Protein AF-A0A3D3RDW9-F1 (afdb_monomer_lite)

Organism: NCBI:txid122

Radius of gyration: 24.3 Å; chains: 1; bounding box: 56×44×62 Å

Foldseek 3Di:
DPDDDCVVDDPVNVVVVVVVVVVVVVCVVCVVVPHDDVVCVPLPQPDADEAAAPVCCVVPPPPHHYPHYHDYPVVVVVVVVVVVCVVPPPDDDPDDPDDDDQQPPHDDPNHADDLDDPLLVVLVVCCVPPVDPVSVVVNVCCNQPPVCCRPHPCNVDDDDDDDDDDPVPDDDPVVVCVPDDDDDDDPVRDPD

Sequence (192 aa):
AGELDAAKWTRESIVAAYRKGVSKGMLKVMAKMGISTLQSYKGAQIFEAVGLNNEIIDACFAGTASRIKGIGFDVVAKECEMRHNIGYPQREQHRLPVLPNPGVYHWRANGEKHSWSPENIANIQAAATTGDKEAYKRFAKAVNEQTTRECHLRGLLKFKKRDSIPLEEVEPVTEIVKRFCTGAMSYGSISA

pLDDT: mean 92.32, std 7.42, range [46.12, 98.12]

Secondary structure (DSSP, 8-state):
-----TTT--HHHHHHHHHHHHHHHHHHHHHTTT---HHHHTTS--S--SSB-HHHHHHHSTT---SS--B-HHHHHHHHHHHHHHHS-SS-----SS-----SSS--TTS---S--HHHHHHHHHHHHH--HHHHHHHHHHIIIIIHHHH-GGGG--PPP-PPPPGGGSPPHHHHGGG-------GGGS--

InterPro domains:
  IPR002932 Glutamate synthase domain [PF01645] (117-191)
  IPR006982 Glutamate synthase, central-N [PF04898] (10-53)
  IPR013785 Aldolase-type TIM barrel [G3DSA:3.20.20.70] (2-98)
  IPR013785 Aldolase-type TIM barrel [G3DSA:3.20.20.70] (99-192)
  IPR051394 Glutamate Synthase [PTHR43100] (17-191)

Structure (mmCIF, N/CA/C/O backbone):
data_AF-A0A3D3RDW9-F1
#
_entry.id   AF-A0A3D3RDW9-F1
#
loop_
_atom_site.group_PDB
_atom_site.id
_atom_site.type_symbol
_atom_site.label_atom_id
_atom_site.label_alt_id
_atom_site.label_comp_id
_atom_site.label_asym_id
_atom_site.label_entity_id
_atom_site.label_seq_id
_atom_site.pdbx_PDB_ins_code
_atom_site.Cartn_x
_atom_site.Cartn_y
_atom_site.Cartn_z
_atom_site.occupancy
_atom_site.B_iso_or_equiv
_atom_site.auth_seq_id
_atom_site.auth_comp_id
_atom_site.auth_asym_id
_atom_site.auth_atom_id
_atom_site.pdbx_PDB_model_num
ATOM 1 N N . ALA A 1 1 ? 15.249 20.502 -13.283 1.00 46.12 1 ALA A N 1
ATOM 2 C CA . ALA A 1 1 ? 15.756 19.419 -12.410 1.00 46.12 1 ALA A CA 1
ATOM 3 C C . ALA A 1 1 ? 15.326 18.087 -13.011 1.00 46.12 1 ALA A C 1
ATOM 5 O O . ALA A 1 1 ? 14.128 17.856 -13.106 1.00 46.12 1 ALA A O 1
ATOM 6 N N . GLY A 1 2 ? 16.267 17.271 -13.492 1.00 62.50 2 GLY A N 1
ATOM 7 C CA . GLY A 1 2 ? 15.961 15.999 -14.167 1.00 62.50 2 GLY A CA 1
ATOM 8 C C . GLY A 1 2 ? 16.803 15.705 -15.411 1.00 62.50 2 GLY A C 1
ATOM 9 O O . GLY A 1 2 ? 16.738 14.596 -15.927 1.00 62.50 2 GLY A O 1
ATOM 10 N N . GLU A 1 3 ? 17.608 16.659 -15.874 1.00 73.12 3 GLU A N 1
ATOM 11 C CA . GLU A 1 3 ? 18.529 16.437 -16.987 1.00 73.12 3 GLU A CA 1
ATOM 12 C C . GLU A 1 3 ? 19.849 15.873 -16.461 1.00 73.12 3 GLU A C 1
ATOM 14 O O . GLU A 1 3 ? 20.418 16.374 -15.487 1.00 73.12 3 GLU A O 1
ATOM 19 N N . LEU A 1 4 ? 20.299 14.778 -17.074 1.00 81.38 4 LEU A N 1
ATOM 20 C CA . LEU A 1 4 ? 21.614 14.212 -16.809 1.00 81.38 4 LEU A CA 1
ATOM 21 C C . LEU A 1 4 ? 22.659 15.067 -17.523 1.00 81.38 4 LEU A C 1
ATOM 23 O O . LEU A 1 4 ? 22.494 15.400 -18.692 1.00 81.38 4 LEU A O 1
ATOM 27 N N . ASP A 1 5 ? 23.740 15.387 -16.819 1.00 86.88 5 ASP A N 1
ATOM 28 C CA . ASP A 1 5 ? 24.879 16.093 -17.397 1.00 86.88 5 ASP A CA 1
ATOM 29 C C . ASP A 1 5 ? 25.472 15.284 -18.562 1.00 86.88 5 ASP A C 1
ATOM 31 O O . ASP A 1 5 ? 26.039 14.206 -18.357 1.00 86.88 5 ASP A O 1
ATOM 35 N N . ALA A 1 6 ? 25.335 15.816 -19.777 1.00 81.25 6 ALA A N 1
ATOM 36 C CA . ALA A 1 6 ? 25.779 15.178 -21.011 1.00 81.25 6 ALA A CA 1
ATOM 37 C C . ALA A 1 6 ? 27.308 15.029 -21.094 1.00 81.25 6 ALA A C 1
ATOM 39 O O . ALA A 1 6 ? 27.790 14.134 -21.786 1.00 81.25 6 ALA A O 1
ATOM 40 N N . ALA A 1 7 ? 28.076 15.849 -20.366 1.00 83.44 7 ALA A N 1
ATOM 41 C CA . ALA A 1 7 ? 29.528 15.696 -20.278 1.00 83.44 7 ALA A CA 1
ATOM 42 C C . ALA A 1 7 ? 29.929 14.503 -19.392 1.00 83.44 7 ALA A C 1
ATOM 44 O O . ALA A 1 7 ? 30.996 13.917 -19.570 1.00 83.44 7 ALA A O 1
ATOM 45 N N . LYS A 1 8 ? 29.063 14.118 -18.445 1.00 87.50 8 LYS A N 1
ATOM 46 C CA . LYS A 1 8 ? 29.296 13.025 -17.490 1.00 87.50 8 LYS A CA 1
ATOM 47 C C . LYS A 1 8 ? 28.645 11.705 -17.908 1.00 87.50 8 LYS A C 1
ATOM 49 O O . LYS A 1 8 ? 29.140 10.633 -17.555 1.00 87.50 8 LYS A O 1
ATOM 54 N N . TRP A 1 9 ? 27.530 11.766 -18.628 1.00 91.62 9 TRP A N 1
ATOM 55 C CA . TRP A 1 9 ? 26.710 10.609 -18.970 1.00 91.62 9 TRP A CA 1
ATOM 56 C C . TRP A 1 9 ? 26.581 10.449 -20.481 1.00 91.62 9 TRP A C 1
ATOM 58 O O . TRP A 1 9 ? 25.800 11.138 -21.132 1.00 91.62 9 TRP A O 1
ATOM 68 N N . THR A 1 10 ? 27.307 9.478 -21.033 1.00 92.94 10 THR A N 1
ATOM 69 C CA . THR A 1 10 ? 27.081 9.023 -22.405 1.00 92.94 10 THR A CA 1
ATOM 70 C C . THR A 1 10 ? 25.850 8.122 -22.473 1.00 92.94 10 THR A C 1
ATOM 72 O O . THR A 1 10 ? 25.437 7.506 -21.485 1.00 92.94 10 THR A O 1
ATOM 75 N N . ARG A 1 11 ? 25.255 7.993 -23.662 1.00 91.19 11 ARG A N 1
ATOM 76 C CA . ARG A 1 11 ? 24.105 7.104 -23.880 1.00 91.19 11 ARG A CA 1
ATOM 77 C C . ARG A 1 11 ? 24.426 5.665 -23.471 1.00 91.19 11 ARG A C 1
ATOM 79 O O . ARG A 1 11 ? 23.607 4.995 -22.843 1.00 91.19 11 ARG A O 1
ATOM 86 N N . GLU A 1 12 ? 25.624 5.201 -23.796 1.00 93.94 12 GLU A N 1
ATOM 87 C CA . GLU A 1 12 ? 26.105 3.856 -23.499 1.00 93.94 12 GLU A CA 1
ATOM 88 C C . GLU A 1 12 ? 26.235 3.649 -21.989 1.00 93.94 12 GLU A C 1
ATOM 90 O O . GLU A 1 12 ? 25.805 2.613 -21.474 1.00 93.94 12 GLU A O 1
ATOM 95 N N . SER A 1 13 ? 26.765 4.642 -21.261 1.00 94.38 13 SER A N 1
ATOM 96 C CA . SER A 1 13 ? 26.915 4.549 -19.807 1.00 94.38 13 SER A CA 1
ATOM 97 C C . SER A 1 13 ? 25.560 4.554 -19.097 1.00 94.38 13 SER A C 1
ATOM 99 O O . SER A 1 13 ? 25.364 3.780 -18.157 1.00 94.38 13 SER A O 1
ATOM 101 N N . ILE A 1 14 ? 24.589 5.326 -19.598 1.00 94.88 14 ILE A N 1
ATOM 102 C CA . ILE A 1 14 ? 23.204 5.328 -19.108 1.00 94.88 14 ILE A CA 1
ATOM 103 C C . ILE A 1 14 ? 22.560 3.950 -19.306 1.00 94.88 14 ILE A C 1
ATOM 105 O O . ILE A 1 14 ? 22.023 3.371 -18.359 1.00 94.88 14 ILE A O 1
ATOM 109 N N . VAL A 1 15 ? 22.640 3.386 -20.516 1.00 96.00 15 VAL A N 1
ATOM 110 C CA . VAL A 1 15 ? 22.066 2.063 -20.818 1.00 96.00 15 VAL A CA 1
ATOM 111 C C . VAL A 1 15 ? 22.722 0.973 -19.970 1.00 96.00 15 VAL A C 1
ATOM 113 O O . VAL A 1 15 ? 22.029 0.107 -19.426 1.00 96.00 15 VAL A O 1
ATOM 116 N N . ALA A 1 16 ? 24.046 1.016 -19.811 1.00 96.69 16 ALA A N 1
ATOM 117 C CA . ALA A 1 16 ? 24.778 0.074 -18.972 1.00 96.69 16 ALA A CA 1
ATOM 118 C C . ALA A 1 16 ? 24.370 0.184 -17.493 1.00 96.69 16 ALA A C 1
ATOM 120 O O . ALA A 1 16 ? 24.133 -0.837 -16.841 1.00 96.69 16 ALA A O 1
ATOM 121 N N . ALA A 1 17 ? 24.231 1.405 -16.968 1.00 95.88 17 ALA A N 1
ATOM 122 C CA . ALA A 1 17 ? 23.788 1.648 -15.598 1.00 95.88 17 ALA A CA 1
ATOM 123 C C . ALA A 1 17 ? 22.357 1.142 -15.362 1.00 95.88 17 ALA A C 1
ATOM 125 O O . ALA A 1 17 ? 22.107 0.459 -14.365 1.00 95.88 17 ALA A O 1
ATOM 126 N N . TYR A 1 18 ? 21.442 1.395 -16.302 1.00 96.38 18 TYR A N 1
ATOM 127 C CA . TYR A 1 18 ? 20.071 0.890 -16.245 1.00 96.38 18 TYR A CA 1
ATOM 128 C C . TYR A 1 18 ? 20.031 -0.643 -16.224 1.00 96.38 18 TYR A C 1
ATOM 130 O O . TYR A 1 18 ? 19.447 -1.231 -15.313 1.00 96.38 18 TYR A O 1
ATOM 138 N N . ARG A 1 19 ? 20.724 -1.304 -17.165 1.00 97.88 19 ARG A N 1
ATOM 139 C CA . ARG A 1 19 ? 20.821 -2.774 -17.213 1.00 97.88 19 ARG A CA 1
ATOM 140 C C . ARG A 1 19 ? 21.373 -3.340 -15.910 1.00 97.88 19 ARG A C 1
ATOM 142 O O . ARG A 1 19 ? 20.802 -4.275 -15.360 1.00 97.88 19 ARG A O 1
ATOM 149 N N . LYS A 1 20 ? 22.436 -2.739 -15.369 1.00 97.62 20 LYS A N 1
ATOM 150 C CA . LYS A 1 20 ? 23.009 -3.130 -14.074 1.00 97.62 20 LYS A CA 1
ATOM 151 C C . LYS A 1 20 ? 21.988 -3.003 -12.938 1.00 97.62 20 LYS A C 1
ATOM 153 O O . LYS A 1 20 ? 21.924 -3.890 -12.088 1.00 97.62 20 LYS A O 1
ATOM 158 N N . GLY A 1 21 ? 21.201 -1.926 -12.920 1.00 98.06 21 GLY A N 1
ATOM 159 C CA . GLY A 1 21 ? 20.123 -1.712 -11.953 1.00 98.06 21 GLY A CA 1
ATOM 160 C C . GLY A 1 21 ? 19.048 -2.797 -12.029 1.00 98.06 21 GLY A C 1
ATOM 161 O O . GLY A 1 21 ? 18.744 -3.422 -11.013 1.00 98.06 21 GLY A O 1
ATOM 162 N N . VAL A 1 22 ? 18.543 -3.082 -13.233 1.00 97.62 22 VAL A N 1
ATOM 163 C CA . VAL A 1 22 ? 17.541 -4.134 -13.474 1.00 97.62 22 VAL A CA 1
ATOM 164 C C . VAL A 1 22 ? 18.077 -5.513 -13.084 1.00 97.62 22 VAL A C 1
ATOM 166 O O . VAL A 1 22 ? 17.420 -6.219 -12.320 1.00 97.62 22 VAL A O 1
ATOM 169 N N . SER A 1 23 ? 19.295 -5.874 -13.505 1.00 96.31 23 SER A N 1
ATOM 170 C CA . SER A 1 23 ? 19.912 -7.163 -13.159 1.00 96.31 23 SER A CA 1
ATOM 171 C C . SER A 1 23 ? 20.066 -7.341 -11.648 1.00 96.31 23 SER A C 1
ATOM 173 O O . SER A 1 23 ? 19.722 -8.392 -11.110 1.00 96.31 23 SER A O 1
ATOM 175 N N . LYS A 1 24 ? 20.524 -6.306 -10.929 1.00 96.94 24 LYS A N 1
ATOM 176 C CA . LYS A 1 24 ? 20.592 -6.345 -9.458 1.00 96.94 24 LYS A CA 1
ATOM 177 C C . LYS A 1 24 ? 19.208 -6.459 -8.819 1.00 96.94 24 LYS A C 1
ATOM 179 O O . LYS A 1 24 ? 19.062 -7.167 -7.825 1.00 96.94 24 LYS A O 1
ATOM 184 N N . GLY A 1 25 ? 18.204 -5.785 -9.379 1.00 96.38 25 GLY A N 1
ATOM 185 C CA . GLY A 1 25 ? 16.813 -5.887 -8.942 1.00 96.38 25 GLY A CA 1
ATOM 186 C C . GLY A 1 25 ? 16.278 -7.314 -9.057 1.00 96.38 25 GLY A C 1
ATOM 187 O O . GLY A 1 25 ? 15.762 -7.848 -8.078 1.00 96.38 25 GLY A O 1
ATOM 188 N N . MET A 1 26 ? 16.482 -7.960 -10.209 1.00 94.88 26 MET A N 1
ATOM 189 C CA . MET A 1 26 ? 16.091 -9.356 -10.434 1.00 94.88 26 MET A CA 1
ATOM 190 C C . MET A 1 26 ? 16.772 -10.306 -9.445 1.00 94.88 26 MET A C 1
ATOM 192 O O . MET A 1 26 ? 16.088 -11.076 -8.774 1.00 94.88 26 MET A O 1
ATOM 196 N N . LEU A 1 27 ? 18.098 -10.200 -9.284 1.00 95.06 27 LEU A N 1
ATOM 197 C CA . LEU A 1 27 ? 18.847 -11.022 -8.326 1.00 95.06 27 LEU A CA 1
ATOM 198 C C . LEU A 1 27 ? 18.334 -10.835 -6.894 1.00 95.06 27 LEU A C 1
ATOM 200 O O . LEU A 1 27 ? 18.191 -11.808 -6.159 1.00 95.06 27 LEU A O 1
ATOM 204 N N . LYS A 1 28 ? 17.999 -9.600 -6.502 1.00 96.31 28 LYS A N 1
ATOM 205 C CA . LYS A 1 28 ? 17.433 -9.311 -5.180 1.00 96.31 28 LYS A CA 1
ATOM 206 C C . LYS A 1 28 ? 16.066 -9.968 -4.986 1.00 96.31 28 LYS A C 1
ATOM 208 O O . LYS A 1 28 ? 15.802 -10.470 -3.900 1.00 96.31 28 LYS A O 1
ATOM 213 N N . VAL A 1 29 ? 15.198 -9.960 -6.000 1.00 96.12 29 VAL A N 1
ATOM 214 C CA . VAL A 1 29 ? 13.882 -10.621 -5.932 1.00 96.12 29 VAL A CA 1
ATOM 215 C C . VAL A 1 29 ? 14.041 -12.137 -5.824 1.00 96.12 29 VAL A C 1
ATOM 217 O O . VAL A 1 29 ? 13.423 -12.736 -4.949 1.00 96.12 29 VAL A O 1
ATOM 220 N N . MET A 1 30 ? 14.911 -12.746 -6.633 1.00 95.38 30 MET A N 1
ATOM 221 C CA . MET A 1 30 ? 15.198 -14.185 -6.566 1.00 95.38 30 MET A CA 1
ATOM 222 C C . MET A 1 30 ? 15.768 -14.593 -5.198 1.00 95.38 30 MET A C 1
ATOM 224 O O . MET A 1 30 ? 15.319 -15.571 -4.597 1.00 95.38 30 MET A O 1
ATOM 228 N N . ALA A 1 31 ? 16.701 -13.797 -4.667 1.00 95.25 31 ALA A N 1
ATOM 229 C CA . ALA A 1 31 ? 17.343 -14.051 -3.382 1.00 95.25 31 ALA A CA 1
ATOM 230 C C . ALA A 1 31 ? 16.365 -14.024 -2.195 1.00 95.25 31 ALA A C 1
ATOM 232 O O . ALA A 1 31 ? 16.587 -14.749 -1.230 1.00 95.25 31 ALA A O 1
ATOM 233 N N . LYS A 1 32 ? 15.259 -13.262 -2.264 1.00 95.81 32 LYS A N 1
ATOM 234 C CA . LYS A 1 32 ? 14.217 -13.269 -1.213 1.00 95.81 32 LYS A CA 1
ATOM 235 C C . LYS A 1 32 ? 13.597 -14.650 -0.992 1.00 95.81 32 LYS A C 1
ATOM 237 O O . LYS A 1 32 ? 13.121 -14.917 0.102 1.00 95.81 32 LYS A O 1
ATOM 242 N N . MET A 1 33 ? 13.607 -15.495 -2.021 1.00 94.31 33 MET A N 1
ATOM 243 C CA . MET A 1 33 ? 13.056 -16.852 -1.993 1.00 94.31 33 MET A CA 1
ATOM 244 C C . MET A 1 33 ? 14.155 -17.924 -2.023 1.00 94.31 33 MET A C 1
ATOM 246 O O . MET A 1 33 ? 13.856 -19.098 -2.204 1.00 94.31 33 MET A O 1
ATOM 250 N N . GLY A 1 34 ? 15.429 -17.531 -1.888 1.00 94.69 34 GLY A N 1
ATOM 251 C CA . GLY A 1 34 ? 16.567 -18.454 -1.921 1.00 94.69 34 GLY A CA 1
ATOM 252 C C . GLY A 1 34 ? 16.888 -19.043 -3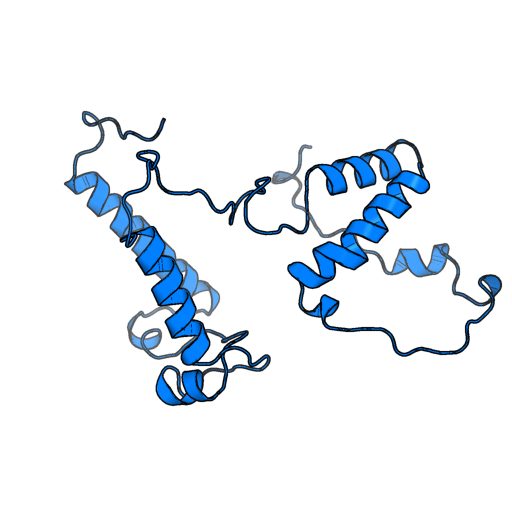.301 1.00 94.69 34 GLY A C 1
ATOM 253 O O . GLY A 1 34 ? 17.589 -20.046 -3.381 1.00 94.69 34 GLY A O 1
ATOM 254 N N . ILE A 1 35 ? 16.399 -18.451 -4.396 1.00 95.19 35 ILE A N 1
ATOM 255 C CA . ILE A 1 35 ? 16.624 -18.963 -5.756 1.00 95.19 35 ILE A CA 1
ATOM 256 C C . ILE A 1 35 ? 17.913 -18.367 -6.330 1.00 95.19 35 ILE A C 1
ATOM 258 O O . ILE A 1 35 ? 18.070 -17.148 -6.388 1.00 95.19 35 ILE A O 1
ATOM 262 N N . SER A 1 36 ? 18.824 -19.221 -6.804 1.00 93.44 36 SER A N 1
ATOM 263 C CA . SER A 1 36 ? 20.140 -18.791 -7.310 1.00 93.44 36 SER A CA 1
ATOM 264 C C . SER A 1 36 ? 20.267 -18.771 -8.837 1.00 93.44 36 SER A C 1
ATOM 266 O O . SER A 1 36 ? 21.180 -18.130 -9.351 1.00 93.44 36 SER A O 1
ATOM 268 N N . THR A 1 37 ? 19.376 -19.435 -9.584 1.00 93.31 37 THR A N 1
ATOM 269 C CA . THR A 1 37 ? 19.458 -19.518 -11.054 1.00 93.31 37 THR A CA 1
ATOM 270 C C . THR A 1 37 ? 18.219 -18.926 -11.723 1.00 93.31 37 THR A C 1
ATOM 272 O O . THR A 1 37 ? 17.080 -19.159 -11.313 1.00 93.31 37 THR A O 1
ATOM 275 N N . LEU A 1 38 ? 18.431 -18.157 -12.797 1.00 91.19 38 LEU A N 1
ATOM 276 C CA . LEU A 1 38 ? 17.327 -17.589 -13.579 1.00 91.19 38 LEU A CA 1
ATOM 277 C C . LEU A 1 38 ? 16.509 -18.686 -14.272 1.00 91.19 38 LEU A C 1
ATOM 279 O O . LEU A 1 38 ? 15.301 -18.544 -14.427 1.00 91.19 38 LEU A O 1
ATOM 283 N N . GLN A 1 39 ? 17.161 -19.783 -14.661 1.00 93.38 39 GLN A N 1
ATOM 284 C CA . GLN A 1 39 ? 16.508 -20.922 -15.297 1.00 93.38 39 GLN A CA 1
ATOM 285 C C . GLN A 1 39 ? 15.435 -21.539 -14.395 1.00 93.38 39 GLN A C 1
ATOM 287 O O . GLN A 1 39 ? 14.343 -21.805 -14.882 1.00 93.38 39 GLN A O 1
ATOM 292 N N . SER A 1 40 ? 15.712 -21.700 -13.096 1.00 91.88 40 SER A N 1
ATOM 293 C CA . SER A 1 40 ? 14.721 -22.198 -12.137 1.00 91.88 40 SER A CA 1
ATOM 294 C C . SER A 1 40 ? 13.650 -21.160 -11.803 1.00 91.88 40 SER A C 1
ATOM 296 O O . SER A 1 40 ? 12.528 -21.527 -11.486 1.00 91.88 40 SER A O 1
ATOM 298 N N . TYR A 1 41 ? 13.973 -19.863 -11.862 1.00 94.75 41 TYR A N 1
ATOM 299 C CA . TYR A 1 41 ? 13.003 -18.793 -11.604 1.00 94.75 41 TYR A CA 1
ATOM 300 C C . TYR A 1 41 ? 12.006 -18.606 -12.758 1.00 94.75 41 TYR A C 1
ATOM 302 O O . TYR A 1 41 ? 10.833 -18.288 -12.548 1.00 94.75 41 TYR A O 1
ATOM 310 N N . LYS A 1 42 ? 12.466 -18.785 -14.000 1.00 93.12 42 LYS A N 1
ATOM 311 C CA . LYS A 1 42 ? 11.662 -18.585 -15.205 1.00 93.12 42 LYS A CA 1
ATOM 312 C C . LYS A 1 42 ? 10.496 -19.576 -15.237 1.00 93.12 42 LYS A C 1
ATOM 314 O O . LYS A 1 42 ? 10.699 -20.781 -15.271 1.00 93.12 42 LYS A O 1
ATOM 319 N N . GLY A 1 43 ? 9.271 -19.055 -15.279 1.00 90.81 43 GLY A N 1
ATOM 320 C CA . GLY A 1 43 ? 8.052 -19.869 -15.340 1.00 90.81 43 GLY A CA 1
ATOM 321 C C . GLY A 1 43 ? 7.607 -20.458 -13.999 1.00 90.81 43 GLY A C 1
ATOM 322 O O . GLY A 1 43 ? 6.513 -20.997 -13.932 1.00 90.81 43 GLY A O 1
ATOM 323 N N . ALA A 1 44 ? 8.382 -20.290 -12.922 1.00 93.44 44 ALA A N 1
ATOM 324 C CA . ALA A 1 44 ? 8.028 -20.810 -11.601 1.00 93.44 44 ALA A CA 1
ATOM 325 C C . ALA A 1 44 ? 6.861 -20.066 -10.924 1.00 93.44 44 ALA A C 1
ATOM 327 O O . ALA A 1 44 ? 6.401 -20.502 -9.877 1.00 93.44 44 ALA A O 1
ATOM 328 N N . GLN A 1 45 ? 6.405 -18.942 -11.499 1.00 94.00 45 GLN A N 1
ATOM 329 C CA . GLN A 1 45 ? 5.278 -18.138 -11.005 1.00 94.00 45 GLN A CA 1
ATOM 330 C C . GLN A 1 45 ? 5.371 -17.822 -9.500 1.00 94.00 45 GLN A C 1
ATOM 332 O O . GLN A 1 45 ? 4.419 -17.984 -8.746 1.00 94.00 45 GLN A O 1
ATOM 337 N N . ILE A 1 46 ? 6.542 -17.355 -9.047 1.00 94.94 46 ILE A N 1
ATOM 338 C CA . ILE A 1 46 ? 6.788 -17.022 -7.635 1.00 94.94 46 ILE A CA 1
ATOM 339 C C . ILE A 1 46 ? 6.160 -15.661 -7.289 1.00 94.94 46 ILE A C 1
ATOM 341 O O . ILE A 1 46 ? 6.854 -14.668 -7.060 1.00 94.94 46 ILE A O 1
ATOM 345 N N . PHE A 1 47 ? 4.832 -15.609 -7.322 1.00 95.69 47 PHE A N 1
ATOM 346 C CA . PHE A 1 47 ? 4.000 -14.475 -6.944 1.00 95.69 47 PHE A CA 1
ATOM 347 C C . PHE A 1 47 ? 2.606 -14.959 -6.518 1.00 95.69 47 PHE A C 1
ATOM 349 O O . PHE A 1 47 ? 2.232 -16.110 -6.726 1.00 95.69 47 PHE A O 1
ATOM 356 N N . GLU A 1 48 ? 1.834 -14.064 -5.913 1.00 96.69 48 GLU A N 1
ATOM 357 C CA . GLU A 1 48 ? 0.417 -14.270 -5.625 1.00 96.69 48 GLU A CA 1
ATOM 358 C C . GLU A 1 48 ? -0.383 -13.177 -6.328 1.00 96.69 48 GLU A C 1
ATOM 360 O O . GLU A 1 48 ? 0.001 -12.005 -6.298 1.00 96.69 48 GLU A O 1
ATOM 365 N N . ALA A 1 49 ? -1.499 -13.552 -6.948 1.00 97.50 49 ALA A N 1
ATOM 366 C CA . ALA A 1 49 ? -2.412 -12.604 -7.558 1.00 97.50 49 ALA A CA 1
ATOM 367 C C . ALA A 1 49 ? -3.470 -12.154 -6.546 1.00 97.50 49 ALA A C 1
ATOM 369 O O . ALA A 1 49 ? -4.205 -12.965 -5.981 1.00 97.50 49 ALA A O 1
ATOM 370 N N . VAL A 1 50 ? -3.605 -10.845 -6.359 1.00 96.50 50 VAL A N 1
ATOM 371 C CA . VAL A 1 50 ? -4.639 -10.245 -5.508 1.00 96.50 50 VAL A CA 1
ATOM 372 C C . VAL A 1 50 ? -5.506 -9.346 -6.379 1.00 96.50 50 VAL A C 1
ATOM 374 O O . VAL A 1 50 ? -4.990 -8.455 -7.046 1.00 96.50 50 VAL A O 1
ATOM 377 N N . GLY A 1 51 ? -6.816 -9.581 -6.375 1.00 96.12 51 GLY A N 1
ATOM 378 C CA . GLY A 1 51 ? -7.787 -8.785 -7.123 1.00 96.12 51 GLY A CA 1
ATOM 379 C C . GLY A 1 51 ? -7.977 -9.195 -8.585 1.00 96.12 51 GLY A C 1
ATOM 380 O O . GLY A 1 51 ? -8.623 -8.451 -9.314 1.00 96.12 51 GLY A O 1
ATOM 381 N N . LEU A 1 52 ? -7.476 -10.357 -9.019 1.00 97.44 52 LEU A N 1
ATOM 382 C CA . LEU A 1 52 ? -7.727 -10.911 -10.357 1.00 97.44 52 LEU A CA 1
ATOM 383 C C . LEU A 1 52 ? -8.689 -12.095 -10.267 1.00 97.44 52 LEU A C 1
ATOM 385 O O . LEU A 1 52 ? -8.567 -12.932 -9.376 1.00 97.44 52 LEU A O 1
ATOM 389 N N . ASN A 1 53 ? -9.683 -12.157 -11.151 1.00 96.81 53 ASN A N 1
ATOM 390 C CA . ASN A 1 53 ? -10.622 -13.275 -11.180 1.00 96.81 53 ASN A CA 1
ATOM 391 C C . ASN A 1 53 ? -10.011 -14.533 -11.825 1.00 96.81 53 ASN A C 1
ATOM 393 O O . ASN A 1 53 ? -9.032 -14.460 -12.568 1.00 96.81 53 ASN A O 1
ATOM 397 N N . ASN A 1 54 ? -10.636 -15.686 -11.574 1.00 96.00 54 ASN A N 1
ATOM 398 C CA . ASN A 1 54 ? -10.195 -16.991 -12.066 1.00 96.00 54 ASN A CA 1
ATOM 399 C C . ASN A 1 54 ? -10.046 -17.039 -13.586 1.00 96.00 54 ASN A C 1
ATOM 401 O O . ASN A 1 54 ? -9.087 -17.620 -14.056 1.00 96.00 54 ASN A O 1
ATOM 405 N N . GLU A 1 55 ? -10.928 -16.393 -14.351 1.00 96.31 55 GLU A N 1
ATOM 406 C CA . GLU A 1 55 ? -10.830 -16.399 -15.817 1.00 96.31 55 GLU A CA 1
ATOM 407 C C . GLU A 1 55 ? -9.470 -15.894 -16.335 1.00 96.31 55 GLU A C 1
ATOM 409 O O . GLU A 1 55 ? -8.918 -16.464 -17.273 1.00 96.31 55 GLU A O 1
ATOM 414 N N . ILE A 1 56 ? -8.888 -14.874 -15.690 1.00 97.44 56 ILE A N 1
ATOM 415 C CA . ILE A 1 56 ? -7.565 -14.344 -16.040 1.00 97.44 56 ILE A CA 1
ATOM 416 C C . ILE A 1 56 ? -6.480 -15.302 -15.558 1.00 97.44 56 ILE A C 1
ATOM 418 O O . ILE A 1 56 ? -5.513 -15.556 -16.275 1.00 97.44 56 ILE A O 1
ATOM 422 N N . ILE A 1 57 ? -6.619 -15.823 -14.336 1.00 97.81 57 ILE A N 1
ATOM 423 C CA . ILE A 1 57 ? -5.647 -16.758 -13.764 1.00 97.81 57 ILE A CA 1
ATOM 424 C C . ILE A 1 57 ? -5.559 -18.017 -14.623 1.00 97.81 57 ILE A C 1
ATOM 426 O O . ILE A 1 57 ? -4.467 -18.382 -15.038 1.00 97.81 57 ILE A O 1
ATOM 430 N N . ASP A 1 58 ? -6.685 -18.627 -14.962 1.00 97.00 58 ASP A N 1
ATOM 431 C CA . ASP A 1 58 ? -6.750 -19.874 -15.716 1.00 97.00 58 ASP A CA 1
ATOM 432 C C . ASP A 1 58 ? -6.217 -19.694 -17.148 1.00 97.00 58 ASP A C 1
ATOM 434 O O . ASP A 1 58 ? -5.516 -20.567 -17.659 1.00 97.00 58 ASP A O 1
ATOM 438 N N . ALA A 1 59 ? -6.481 -18.546 -17.782 1.00 97.56 59 ALA A N 1
ATOM 439 C CA . ALA A 1 59 ? -6.027 -18.268 -19.144 1.00 97.56 59 ALA A CA 1
ATOM 440 C C . ALA A 1 59 ? -4.559 -17.808 -19.237 1.00 97.56 59 ALA A C 1
ATOM 442 O O . ALA A 1 59 ? -3.874 -18.140 -20.205 1.00 97.56 59 ALA A O 1
ATOM 443 N N . CYS A 1 60 ? -4.068 -17.016 -18.276 1.00 96.50 60 CYS A N 1
ATOM 444 C CA . CYS A 1 60 ? -2.780 -16.315 -18.395 1.00 96.50 60 CYS A CA 1
ATOM 445 C C . CYS A 1 60 ? -1.728 -16.734 -17.359 1.00 96.50 60 CYS A C 1
ATOM 447 O O . CYS A 1 60 ? -0.532 -16.599 -17.619 1.00 96.50 60 CYS A O 1
ATOM 449 N N . PHE A 1 61 ? -2.146 -17.227 -16.192 1.00 96.62 61 PHE A N 1
ATOM 450 C CA . PHE A 1 61 ? -1.277 -17.497 -15.041 1.00 96.62 61 PHE A CA 1
ATOM 451 C C . PHE A 1 61 ? -1.658 -18.809 -14.341 1.00 96.62 61 PHE A C 1
ATOM 453 O O . PHE A 1 61 ? -1.694 -18.882 -13.111 1.00 96.62 61 PHE A O 1
ATOM 460 N N . ALA A 1 62 ? -1.980 -19.840 -15.131 1.00 96.38 62 ALA A N 1
ATOM 461 C CA . ALA A 1 62 ? -2.522 -21.093 -14.620 1.00 96.38 62 ALA A CA 1
ATOM 462 C C . ALA A 1 62 ? -1.618 -21.671 -13.520 1.00 96.38 62 ALA A C 1
ATOM 464 O O . ALA A 1 62 ? -0.410 -21.807 -13.718 1.00 96.38 62 ALA A O 1
ATOM 465 N N . GLY A 1 63 ? -2.215 -21.987 -12.367 1.00 93.81 63 GLY A N 1
ATOM 466 C CA . GLY A 1 63 ? -1.510 -22.465 -11.172 1.00 93.81 63 GLY A CA 1
ATOM 467 C C . GLY A 1 63 ? -1.151 -21.383 -10.144 1.00 93.81 63 GLY A C 1
ATOM 468 O O . GLY A 1 63 ? -0.798 -21.724 -9.016 1.00 93.81 63 GLY A O 1
ATOM 469 N N . THR A 1 64 ? -1.291 -20.095 -10.470 1.00 97.12 64 THR A N 1
ATOM 470 C CA . THR A 1 64 ? -1.048 -19.000 -9.518 1.00 97.12 64 THR A CA 1
ATOM 471 C C . THR A 1 64 ? -2.179 -18.887 -8.490 1.00 97.12 64 THR A C 1
ATOM 473 O O . THR A 1 64 ? -3.361 -18.885 -8.830 1.00 97.12 64 THR A O 1
ATOM 476 N N . ALA A 1 65 ? -1.830 -18.721 -7.212 1.00 96.44 65 ALA A N 1
ATOM 477 C CA . ALA A 1 65 ? -2.812 -18.489 -6.158 1.00 96.44 65 ALA A CA 1
ATOM 478 C C . ALA A 1 65 ? -3.507 -17.121 -6.309 1.00 96.44 65 ALA A C 1
ATOM 480 O O . ALA A 1 65 ? -2.842 -16.091 -6.428 1.00 96.44 65 ALA A O 1
ATOM 481 N N . SER A 1 66 ? -4.843 -17.110 -6.220 1.00 96.44 66 SER A N 1
ATOM 482 C CA . SER A 1 66 ? -5.636 -15.882 -6.097 1.00 96.44 66 SER A CA 1
ATOM 483 C C . SER A 1 66 ? -6.785 -16.031 -5.098 1.00 96.44 66 SER A C 1
ATOM 485 O O . SER A 1 66 ? -7.912 -16.397 -5.431 1.00 96.44 66 SER A O 1
ATOM 487 N N . ARG A 1 67 ? -6.476 -15.794 -3.818 1.00 95.56 67 ARG A N 1
ATOM 488 C CA . ARG A 1 67 ? -7.418 -15.993 -2.698 1.00 95.56 67 ARG A CA 1
ATOM 489 C C . ARG A 1 67 ? -8.489 -14.913 -2.637 1.00 95.56 67 ARG A C 1
ATOM 491 O O . ARG A 1 67 ? -9.644 -15.188 -2.325 1.00 95.56 67 ARG A O 1
ATOM 498 N N . ILE A 1 68 ? -8.087 -13.685 -2.940 1.00 94.88 68 ILE A N 1
ATOM 499 C CA . ILE A 1 68 ? -8.985 -12.546 -3.088 1.00 94.88 68 ILE A CA 1
ATOM 500 C C . ILE A 1 68 ? -9.103 -12.306 -4.584 1.00 94.88 68 ILE A C 1
ATOM 502 O O . ILE A 1 68 ? -8.235 -11.674 -5.183 1.00 94.88 68 ILE A O 1
ATOM 506 N N . LYS A 1 69 ? -10.161 -12.862 -5.173 1.00 95.38 69 LYS A N 1
ATOM 507 C CA . LYS A 1 69 ? -10.507 -12.639 -6.578 1.00 95.38 69 LYS A CA 1
ATOM 508 C C . LYS A 1 69 ? -10.896 -11.178 -6.800 1.00 95.38 69 LYS A C 1
ATOM 510 O O . LYS A 1 69 ? -11.102 -10.427 -5.845 1.00 95.38 69 LYS A O 1
ATOM 515 N N . GLY A 1 70 ? -11.045 -10.775 -8.053 1.00 95.81 70 GLY A N 1
ATOM 516 C CA . GLY A 1 70 ? -11.515 -9.430 -8.357 1.00 95.81 70 GLY A CA 1
ATOM 517 C C . GLY A 1 70 ? -11.927 -9.269 -9.803 1.00 95.81 70 GLY A C 1
ATOM 518 O O . GLY A 1 70 ? -12.918 -9.854 -10.228 1.00 95.81 70 GLY A O 1
ATOM 519 N N . ILE A 1 71 ? -11.196 -8.432 -10.523 1.00 97.56 71 ILE A N 1
ATOM 520 C CA . ILE A 1 71 ? -11.584 -7.956 -11.844 1.00 97.56 71 ILE A CA 1
ATOM 521 C C . ILE A 1 71 ? -11.403 -9.023 -12.928 1.00 97.56 71 ILE A C 1
ATOM 523 O O . ILE A 1 71 ? -10.566 -9.922 -12.798 1.00 97.56 71 ILE A O 1
ATOM 527 N N . GLY A 1 72 ? -12.203 -8.898 -13.986 1.00 97.69 72 GLY A N 1
ATOM 528 C CA . GLY A 1 72 ? -12.141 -9.711 -15.193 1.00 97.69 72 GLY A CA 1
ATOM 529 C C . GLY A 1 72 ? -11.473 -9.004 -16.373 1.00 97.69 72 GLY A C 1
ATOM 530 O O . GLY A 1 72 ? -10.945 -7.892 -16.246 1.00 97.69 72 GLY A O 1
ATOM 531 N N . PHE A 1 73 ? -11.484 -9.659 -17.536 1.00 98.06 73 PHE A N 1
ATOM 532 C CA . PHE A 1 73 ? -10.887 -9.125 -18.768 1.00 98.06 73 PHE A CA 1
ATOM 533 C C . PHE A 1 73 ? -11.548 -7.825 -19.245 1.00 98.06 73 PHE A C 1
ATOM 535 O O . PHE A 1 73 ? -10.873 -6.975 -19.824 1.00 98.06 73 PHE A O 1
ATOM 542 N N . ASP A 1 74 ? -12.840 -7.646 -18.977 1.00 97.56 74 ASP A N 1
ATOM 543 C CA . ASP A 1 74 ? -13.617 -6.452 -19.312 1.00 97.56 74 ASP A CA 1
ATOM 544 C C . ASP A 1 74 ? -13.060 -5.190 -18.632 1.00 97.56 74 ASP A C 1
ATOM 546 O O . ASP A 1 74 ? -12.816 -4.170 -19.282 1.00 97.56 74 ASP A O 1
ATOM 550 N N . VAL A 1 75 ? -12.784 -5.272 -17.329 1.00 97.88 75 VAL A N 1
ATOM 551 C CA . VAL A 1 75 ? -12.224 -4.161 -16.553 1.00 97.88 75 VAL A CA 1
ATOM 552 C C . VAL A 1 75 ? -10.773 -3.907 -16.948 1.00 97.88 75 VAL A C 1
ATOM 554 O O . VAL A 1 75 ? -10.389 -2.751 -17.119 1.00 97.88 75 VAL A O 1
ATOM 557 N N . VAL A 1 76 ? -9.974 -4.960 -17.161 1.00 97.31 76 VAL A N 1
ATOM 558 C CA . VAL A 1 76 ? -8.586 -4.816 -17.639 1.00 97.31 76 VAL A CA 1
ATOM 559 C C . VAL A 1 76 ? -8.552 -4.097 -18.990 1.00 97.31 76 VAL A C 1
ATOM 561 O O . VAL A 1 76 ? -7.762 -3.168 -19.171 1.00 97.31 76 VAL A O 1
ATOM 564 N N . ALA A 1 77 ? -9.427 -4.483 -19.923 1.00 97.94 77 ALA A N 1
ATOM 565 C CA . ALA A 1 77 ? -9.548 -3.837 -21.226 1.00 97.94 77 ALA A CA 1
ATOM 566 C C . ALA A 1 77 ? -9.938 -2.360 -21.083 1.00 97.94 77 ALA A C 1
ATOM 568 O O . ALA A 1 77 ? -9.278 -1.492 -21.658 1.00 97.94 77 ALA A O 1
ATOM 569 N N . LYS A 1 78 ? -10.940 -2.062 -20.248 1.00 98.12 78 LYS A N 1
ATOM 570 C CA . LYS A 1 78 ? -11.382 -0.691 -19.973 1.00 98.12 78 LYS A CA 1
ATOM 571 C C . LYS A 1 78 ? -10.268 0.176 -19.383 1.00 98.12 78 LYS A C 1
ATOM 573 O O . LYS A 1 78 ? -10.066 1.302 -19.828 1.00 98.12 78 LYS A O 1
ATOM 578 N N . GLU A 1 79 ? -9.509 -0.324 -18.411 1.00 96.69 79 GLU A N 1
ATOM 579 C CA . GLU A 1 79 ? -8.387 0.430 -17.844 1.00 96.69 79 GLU A CA 1
ATOM 580 C C . GLU A 1 79 ? -7.251 0.653 -18.854 1.00 96.69 79 GLU A C 1
ATOM 582 O O . GLU A 1 79 ? -6.608 1.708 -18.853 1.00 96.69 79 GLU A O 1
ATOM 587 N N . CYS A 1 80 ? -6.993 -0.323 -19.731 1.00 97.06 80 CYS A N 1
ATOM 588 C CA . CYS A 1 80 ? -6.056 -0.165 -20.841 1.00 97.06 80 CYS A CA 1
ATOM 589 C C . CYS A 1 80 ? -6.511 0.936 -21.806 1.00 97.06 80 CYS A C 1
ATOM 591 O O . CYS A 1 80 ? -5.696 1.783 -22.175 1.00 97.06 80 CYS A O 1
ATOM 593 N N . GLU A 1 81 ? -7.798 0.979 -22.153 1.00 96.75 81 GLU A N 1
ATOM 594 C CA . GLU A 1 81 ? -8.382 2.027 -22.993 1.00 96.75 81 GLU A CA 1
ATOM 595 C C . GLU A 1 81 ? -8.307 3.406 -22.320 1.00 96.75 81 GLU A C 1
ATOM 597 O O . GLU A 1 81 ? -7.909 4.387 -22.946 1.00 96.75 81 GLU A O 1
ATOM 602 N N . MET A 1 82 ? -8.593 3.493 -21.018 1.00 94.19 82 MET A N 1
ATOM 603 C CA . MET A 1 82 ? -8.454 4.738 -20.255 1.00 94.19 82 MET A CA 1
ATOM 604 C C . MET A 1 82 ? -7.021 5.285 -20.321 1.00 94.19 82 MET A C 1
ATOM 606 O O . MET A 1 82 ? -6.829 6.469 -20.595 1.00 94.19 82 MET A O 1
ATOM 610 N N . ARG A 1 83 ? -6.004 4.430 -20.134 1.00 92.62 83 ARG A N 1
ATOM 611 C CA . ARG A 1 83 ? -4.589 4.822 -20.283 1.00 92.62 83 ARG A CA 1
ATOM 612 C C . ARG A 1 83 ? -4.246 5.203 -21.723 1.00 92.62 83 ARG A C 1
ATOM 614 O O . ARG A 1 83 ? -3.509 6.164 -21.934 1.00 92.62 83 ARG A O 1
ATOM 621 N N . HIS A 1 84 ? -4.799 4.492 -22.705 1.00 94.38 84 HIS A N 1
ATOM 622 C CA . HIS A 1 84 ? -4.623 4.816 -24.117 1.00 94.38 84 HIS A CA 1
ATOM 623 C C . HIS A 1 84 ? -5.163 6.213 -24.445 1.00 94.38 84 HIS A C 1
ATOM 625 O O . HIS A 1 84 ? -4.438 7.012 -25.026 1.00 94.38 84 HIS A O 1
ATOM 631 N N . ASN A 1 85 ? -6.365 6.556 -23.981 1.00 91.81 85 ASN A N 1
ATOM 632 C CA . ASN A 1 85 ? -6.984 7.870 -24.189 1.00 91.81 85 ASN A CA 1
ATOM 633 C C . ASN A 1 85 ? -6.204 9.015 -23.509 1.00 91.81 85 ASN A C 1
ATOM 635 O O . ASN A 1 85 ? -6.248 10.165 -23.959 1.00 91.81 85 ASN A O 1
ATOM 639 N N . ILE A 1 86 ? -5.432 8.720 -22.453 1.00 88.69 86 ILE A N 1
ATOM 640 C CA . ILE A 1 86 ? -4.464 9.676 -21.895 1.00 88.69 86 ILE A CA 1
ATOM 641 C C . ILE A 1 86 ? -3.307 9.903 -22.874 1.00 88.69 86 ILE A C 1
ATOM 643 O O . ILE A 1 86 ? -2.872 11.034 -23.004 1.00 88.69 86 ILE A O 1
ATOM 647 N N . GLY A 1 87 ? -2.811 8.901 -23.597 1.00 89.12 87 GLY A N 1
ATOM 648 C CA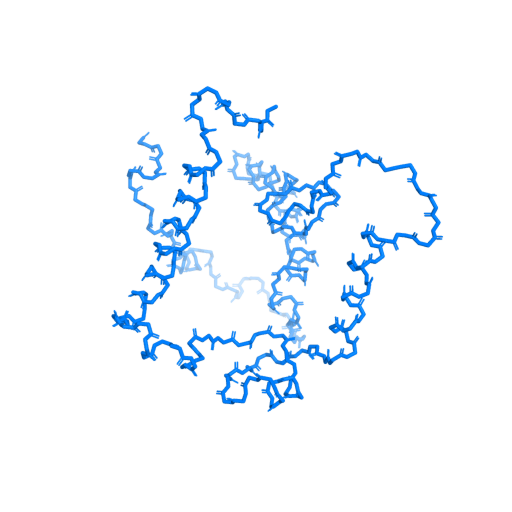 . GLY A 1 87 ? -1.764 9.094 -24.613 1.00 89.12 87 GLY A CA 1
ATOM 649 C C . GLY A 1 87 ? -2.280 9.694 -25.927 1.00 89.12 87 GLY A C 1
ATOM 650 O O . GLY A 1 87 ? -1.630 10.562 -26.503 1.00 89.12 87 GLY A O 1
ATOM 651 N N . TYR A 1 88 ? -3.474 9.276 -26.348 1.00 90.44 88 TYR A N 1
ATOM 652 C CA . TYR A 1 88 ? -4.070 9.522 -27.662 1.00 90.44 88 TYR A CA 1
ATOM 653 C C . TYR A 1 88 ? -5.510 10.049 -27.511 1.00 90.44 88 TYR A C 1
ATOM 655 O O . TYR A 1 88 ? -6.473 9.307 -27.704 1.00 90.44 88 TYR A O 1
ATOM 663 N N . PRO A 1 89 ? -5.698 11.316 -27.105 1.00 88.00 89 PRO A N 1
ATOM 664 C CA . PRO A 1 89 ? -7.029 11.871 -26.898 1.00 88.00 89 PRO A CA 1
ATOM 665 C C . PRO A 1 89 ? -7.745 12.085 -28.239 1.00 88.00 89 PRO A C 1
ATOM 667 O O . PRO A 1 89 ? -7.157 12.572 -29.198 1.00 88.00 89 PRO A O 1
ATOM 670 N N . GLN A 1 90 ? -9.047 11.793 -28.291 1.00 86.06 90 GLN A N 1
ATOM 671 C CA . GLN A 1 90 ? -9.867 11.996 -29.498 1.00 86.06 90 GLN A CA 1
ATOM 672 C C . GLN A 1 90 ? -10.048 13.471 -29.891 1.00 86.06 90 GLN A C 1
ATOM 674 O O . GLN A 1 90 ? -10.409 13.775 -31.024 1.00 86.06 90 GLN A O 1
ATOM 679 N N . ARG A 1 91 ? -9.848 14.394 -28.945 1.00 86.12 91 ARG A N 1
ATOM 680 C CA . ARG A 1 91 ? -9.899 15.842 -29.169 1.00 86.12 91 ARG A CA 1
ATOM 681 C C . ARG A 1 91 ? -8.576 16.444 -28.740 1.00 86.12 91 ARG A C 1
ATOM 683 O O . ARG A 1 91 ? -8.027 16.032 -27.717 1.00 86.12 91 ARG A O 1
ATOM 690 N N . GLU A 1 92 ? -8.105 17.442 -29.478 1.00 80.19 92 GLU A N 1
ATOM 691 C CA . GLU A 1 92 ? -6.959 18.229 -29.038 1.00 80.19 92 GLU A CA 1
ATOM 692 C C . GLU A 1 92 ? -7.252 18.859 -27.675 1.00 80.19 92 GLU A C 1
ATOM 694 O O . GLU A 1 92 ? -8.292 19.477 -27.443 1.00 80.19 92 GLU A O 1
ATOM 699 N N . GLN A 1 93 ? -6.323 18.655 -26.749 1.00 78.50 93 GLN A N 1
ATOM 700 C CA . GLN A 1 93 ? -6.358 19.215 -25.408 1.00 78.50 93 GLN A CA 1
ATOM 701 C C . GLN A 1 93 ? -5.064 19.991 -25.204 1.00 78.50 93 GLN A C 1
ATOM 703 O O . GLN A 1 93 ? -3.988 19.491 -25.534 1.00 78.50 93 GLN A O 1
ATOM 708 N N . HIS A 1 94 ? -5.154 21.187 -24.622 1.00 75.00 94 HIS A N 1
ATOM 709 C CA . HIS A 1 94 ? -3.968 21.925 -24.203 1.00 75.00 94 HIS A CA 1
ATOM 710 C C . HIS A 1 94 ? -3.318 21.184 -23.029 1.00 75.00 94 HIS A C 1
ATOM 712 O O . HIS A 1 94 ? -3.795 21.236 -21.895 1.00 75.00 94 HIS A O 1
ATOM 718 N N . ARG A 1 95 ? -2.271 20.414 -23.325 1.00 73.12 95 ARG A N 1
ATOM 719 C CA . ARG A 1 95 ? -1.574 19.568 -22.358 1.00 73.12 95 ARG A CA 1
ATOM 720 C C . ARG A 1 95 ? -0.241 20.184 -21.992 1.00 73.12 95 ARG A C 1
ATOM 722 O O . ARG A 1 95 ? 0.487 20.672 -22.851 1.00 73.12 95 ARG A O 1
ATOM 729 N N . LEU A 1 96 ? 0.093 20.103 -20.709 1.00 78.75 96 LEU A N 1
ATOM 730 C CA . LEU A 1 96 ? 1.443 20.413 -20.268 1.00 78.75 96 LEU A CA 1
ATOM 731 C C . LEU A 1 96 ? 2.418 19.398 -20.893 1.00 78.75 96 LEU A C 1
ATOM 733 O O . LEU A 1 96 ? 2.077 18.214 -20.975 1.00 78.75 96 LEU A O 1
ATOM 737 N N . PRO A 1 97 ? 3.633 19.813 -21.289 1.00 83.25 97 PRO A N 1
ATOM 738 C CA . PRO A 1 97 ? 4.652 18.933 -21.865 1.00 83.25 97 PRO A CA 1
ATOM 739 C C . PRO A 1 97 ? 5.339 18.069 -20.789 1.00 83.25 97 PRO A C 1
ATOM 741 O O . PRO A 1 97 ? 6.557 17.920 -20.767 1.00 83.25 97 PRO A O 1
ATOM 744 N N . VAL A 1 98 ? 4.565 17.527 -19.848 1.00 86.12 98 VAL A N 1
ATOM 745 C CA . VAL A 1 98 ? 5.029 16.673 -18.753 1.00 86.12 98 VAL A CA 1
ATOM 746 C C . VAL A 1 98 ? 4.017 15.563 -18.504 1.00 86.12 98 VAL A C 1
ATOM 748 O O . VAL A 1 98 ? 2.812 15.742 -18.686 1.00 86.12 98 VAL A O 1
ATOM 751 N N . LEU A 1 99 ? 4.503 14.405 -18.061 1.00 87.56 99 LEU A N 1
ATOM 752 C CA . LEU A 1 99 ? 3.623 13.310 -17.666 1.00 87.56 99 LEU A CA 1
ATOM 753 C C . LEU A 1 99 ? 2.836 13.684 -16.399 1.00 87.56 99 LEU A C 1
ATOM 755 O O . LEU A 1 99 ? 3.405 14.298 -15.487 1.00 87.56 99 LEU A O 1
ATOM 759 N N . PRO A 1 100 ? 1.552 13.290 -16.299 1.00 86.94 100 PRO A N 1
ATOM 760 C CA . PRO A 1 100 ? 0.796 13.470 -15.071 1.00 86.94 100 PRO A CA 1
ATOM 761 C C . PRO A 1 100 ? 1.464 12.687 -13.938 1.00 86.94 100 PRO A C 1
ATOM 763 O O . PRO A 1 100 ? 1.917 11.557 -14.122 1.00 86.94 100 PRO A O 1
ATOM 766 N N . ASN A 1 101 ? 1.522 13.288 -12.750 1.00 90.12 101 ASN A N 1
ATOM 767 C CA . ASN A 1 101 ? 2.021 12.620 -11.556 1.00 90.12 101 ASN A CA 1
ATOM 768 C C . ASN A 1 101 ? 0.832 12.151 -10.706 1.00 90.12 101 ASN A C 1
ATOM 770 O O . ASN A 1 101 ? 0.273 12.971 -9.975 1.00 90.12 101 ASN A O 1
ATOM 774 N N . PRO A 1 102 ? 0.461 10.859 -10.758 1.00 91.12 102 PRO A N 1
ATOM 775 C CA . PRO A 1 102 ? -0.673 10.339 -10.001 1.00 91.12 102 PRO A CA 1
ATOM 776 C C . PRO A 1 102 ? -0.400 10.258 -8.496 1.00 91.12 102 PRO A C 1
ATOM 778 O O . PRO A 1 102 ? -1.306 9.960 -7.743 1.00 91.12 102 PRO A O 1
ATOM 781 N N . GLY A 1 103 ? 0.819 10.513 -8.008 1.00 94.69 103 GLY A N 1
ATOM 782 C CA . GLY A 1 103 ? 1.094 10.476 -6.570 1.00 94.69 103 GLY A CA 1
ATOM 783 C C . GLY A 1 103 ? 1.116 9.067 -5.968 1.00 94.69 103 GLY A C 1
ATOM 784 O O . GLY A 1 103 ? 0.802 8.913 -4.799 1.00 94.69 103 GLY A O 1
ATOM 785 N N . VAL A 1 104 ? 1.511 8.032 -6.723 1.00 93.50 104 VAL A N 1
ATOM 786 C CA . VAL A 1 104 ? 1.579 6.647 -6.199 1.00 93.50 104 VAL A CA 1
ATOM 787 C C . VAL A 1 104 ? 2.539 6.521 -5.008 1.00 93.50 104 VAL A C 1
ATOM 789 O O . VAL A 1 104 ? 2.222 5.879 -4.015 1.00 93.50 104 VAL A O 1
ATOM 792 N N . TYR A 1 105 ? 3.721 7.140 -5.088 1.00 92.75 105 TYR A N 1
ATOM 793 C CA . TYR A 1 105 ? 4.750 7.024 -4.044 1.00 92.75 105 TYR A CA 1
ATOM 794 C C . TYR A 1 105 ? 4.609 8.050 -2.919 1.00 92.75 105 TYR A C 1
ATOM 796 O O . TYR A 1 105 ? 4.973 7.772 -1.784 1.00 92.75 105 TYR A O 1
ATOM 804 N N . HIS A 1 106 ? 4.113 9.243 -3.242 1.00 93.06 106 HIS A N 1
ATOM 805 C CA . HIS A 1 106 ? 3.966 10.344 -2.299 1.00 93.06 106 HIS A CA 1
ATOM 806 C C . HIS A 1 106 ? 2.599 10.974 -2.490 1.00 93.06 106 HIS A C 1
ATOM 808 O O . HIS A 1 106 ? 2.194 11.215 -3.631 1.00 93.06 106 HIS A O 1
ATOM 814 N N . TRP A 1 107 ? 1.940 11.286 -1.376 1.00 94.00 107 TRP A N 1
ATOM 815 C CA . TRP A 1 107 ? 0.635 11.929 -1.381 1.00 94.00 107 TRP A CA 1
ATOM 816 C C . TRP A 1 107 ? 0.629 13.194 -2.248 1.00 94.00 107 TRP A C 1
ATOM 818 O O . TRP A 1 107 ? 1.546 14.021 -2.201 1.00 94.00 107 TRP A O 1
ATOM 828 N N . ARG A 1 108 ? -0.442 13.352 -3.027 1.00 93.94 108 ARG A N 1
ATOM 829 C CA . ARG A 1 108 ? -0.770 14.574 -3.763 1.00 93.94 108 ARG A CA 1
ATOM 830 C C . ARG A 1 108 ? -2.263 14.837 -3.636 1.00 93.94 108 ARG A C 1
ATOM 832 O O . ARG A 1 108 ? -3.046 13.896 -3.631 1.00 93.94 108 ARG A O 1
ATOM 839 N N . ALA A 1 109 ? -2.650 16.112 -3.610 1.00 90.94 109 ALA A N 1
ATOM 840 C CA . ALA A 1 109 ? -4.047 16.515 -3.438 1.00 90.94 109 ALA A CA 1
ATOM 841 C C . ALA A 1 109 ? -4.999 15.881 -4.473 1.00 90.94 109 ALA A C 1
ATOM 843 O O . ALA A 1 109 ? -6.062 15.393 -4.106 1.00 90.94 109 ALA A O 1
ATOM 844 N N . ASN A 1 110 ? -4.579 15.826 -5.743 1.00 88.56 110 ASN A N 1
ATOM 845 C CA . ASN A 1 110 ? -5.355 15.250 -6.852 1.00 88.56 110 ASN A CA 1
ATOM 846 C C . ASN A 1 110 ? -4.789 13.898 -7.326 1.00 88.56 110 ASN A C 1
ATOM 848 O O . ASN A 1 110 ? -4.894 13.567 -8.506 1.00 88.56 110 ASN A O 1
ATOM 852 N N . GLY A 1 111 ? -4.098 13.174 -6.443 1.00 91.44 111 GLY A N 1
ATOM 853 C CA . GLY A 1 111 ? -3.470 11.894 -6.757 1.00 91.44 111 GLY A CA 1
ATOM 854 C C . GLY A 1 111 ? -4.209 10.690 -6.179 1.00 91.44 111 GLY A C 1
ATOM 855 O O . GLY A 1 111 ? -5.353 10.779 -5.732 1.00 91.44 111 GLY A O 1
ATOM 856 N N . GLU A 1 112 ? -3.496 9.569 -6.165 1.00 92.62 112 GLU A N 1
ATOM 857 C CA . GLU A 1 112 ? -3.857 8.345 -5.468 1.00 92.62 112 GLU A CA 1
ATOM 858 C C . GLU A 1 112 ? -4.179 8.619 -4.001 1.00 92.62 112 GLU A C 1
ATOM 860 O O . GLU A 1 112 ? -3.655 9.545 -3.370 1.00 92.62 112 GLU A O 1
ATOM 865 N N . LYS A 1 113 ? -5.053 7.784 -3.446 1.00 91.69 113 LYS A N 1
ATOM 866 C CA . LYS A 1 113 ? -5.436 7.861 -2.039 1.00 91.69 113 LYS A CA 1
ATOM 867 C C . LYS A 1 113 ? -4.335 7.252 -1.177 1.00 91.69 113 LYS A C 1
ATOM 869 O O . LYS A 1 113 ? -3.835 6.167 -1.456 1.00 91.69 113 LYS A O 1
ATOM 874 N N . HIS A 1 114 ? -3.962 7.953 -0.108 1.00 92.94 114 HIS A N 1
ATOM 875 C CA . HIS A 1 114 ? -2.984 7.475 0.873 1.00 92.94 114 HIS A CA 1
ATOM 876 C C . HIS A 1 114 ? -3.623 7.387 2.244 1.00 92.94 114 HIS A C 1
ATOM 878 O O . HIS A 1 114 ? -4.433 8.236 2.616 1.00 92.94 114 HIS A O 1
ATOM 884 N N . SER A 1 115 ? -3.194 6.402 3.033 1.00 91.00 115 SER A N 1
ATOM 885 C CA . SER A 1 115 ? -3.652 6.292 4.416 1.00 91.00 115 SER A CA 1
ATOM 886 C C . SER A 1 115 ? -3.211 7.472 5.283 1.00 91.00 115 SER A C 1
ATOM 888 O O . SER A 1 115 ? -3.944 7.904 6.173 1.00 91.00 115 SER A O 1
ATOM 890 N N . TRP A 1 116 ? -2.037 8.026 4.984 1.00 92.94 116 TRP A N 1
ATOM 891 C CA . TRP A 1 116 ? -1.485 9.190 5.661 1.00 92.94 116 TRP A CA 1
ATOM 892 C C . TRP A 1 116 ? -1.592 10.423 4.764 1.00 92.94 116 TRP A C 1
ATOM 894 O O . TRP A 1 116 ? -0.812 10.593 3.829 1.00 92.94 116 TRP A O 1
ATOM 904 N N . SER A 1 117 ? -2.568 11.280 5.058 1.00 92.62 117 SER A N 1
ATOM 905 C CA . SER A 1 117 ? -2.704 12.614 4.468 1.00 92.62 117 SER A CA 1
ATOM 906 C C . SER A 1 117 ? -2.146 13.683 5.420 1.00 92.62 117 SER A C 1
ATOM 908 O O . SER A 1 117 ? -2.085 13.442 6.631 1.00 92.62 117 SER A O 1
ATOM 910 N N . PRO A 1 118 ? -1.784 14.882 4.920 1.00 94.62 118 PRO A N 1
ATOM 911 C CA . PRO A 1 118 ? -1.359 15.995 5.775 1.00 94.62 118 PRO A CA 1
ATOM 912 C C . PRO A 1 118 ? -2.371 16.328 6.879 1.00 94.62 118 PRO A C 1
ATOM 914 O O . PRO A 1 118 ? -1.986 16.571 8.019 1.00 94.62 118 PRO A O 1
ATOM 917 N N . GLU A 1 119 ? -3.665 16.267 6.563 1.00 92.44 119 GLU A N 1
ATOM 918 C CA . GLU A 1 119 ? -4.748 16.507 7.520 1.00 92.44 119 GLU A CA 1
ATOM 919 C C . GLU A 1 119 ? -4.807 15.436 8.620 1.00 92.44 119 GLU A C 1
ATOM 921 O O . GLU A 1 119 ? -4.921 15.765 9.803 1.00 92.44 119 GLU A O 1
ATOM 926 N N . ASN A 1 120 ? -4.689 14.152 8.260 1.00 94.25 120 ASN A N 1
ATOM 927 C CA . ASN A 1 120 ? -4.689 13.062 9.239 1.00 94.25 120 ASN A CA 1
ATOM 928 C C . ASN A 1 120 ? -3.473 13.164 10.168 1.00 94.25 120 ASN A C 1
ATOM 930 O O . ASN A 1 120 ? -3.611 12.990 11.378 1.00 94.25 120 ASN A O 1
ATOM 934 N N . ILE A 1 121 ?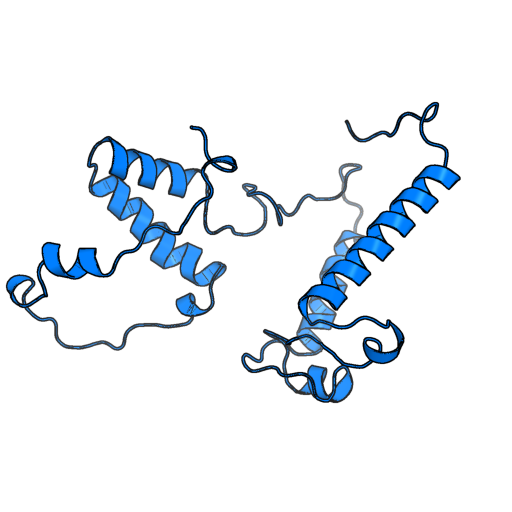 -2.300 13.486 9.613 1.00 96.31 121 ILE A N 1
ATOM 935 C CA . ILE A 1 121 ? -1.059 13.669 10.376 1.00 96.31 121 ILE A CA 1
ATOM 936 C C . ILE A 1 121 ? -1.192 14.847 11.350 1.00 96.31 121 ILE A C 1
ATOM 938 O O . ILE A 1 121 ? -0.895 14.691 12.533 1.00 96.31 121 ILE A O 1
ATOM 942 N N . ALA A 1 122 ? -1.691 15.996 10.889 1.00 96.69 122 ALA A N 1
ATOM 943 C CA . ALA A 1 122 ? -1.864 17.171 11.739 1.00 96.69 122 ALA A CA 1
ATOM 944 C C . ALA A 1 122 ? -2.829 16.903 12.908 1.00 96.69 122 ALA A C 1
ATOM 946 O O . ALA A 1 122 ? -2.530 17.252 14.050 1.00 96.69 122 ALA A O 1
ATOM 947 N N . ASN A 1 123 ? -3.959 16.231 12.652 1.00 97.06 123 ASN A N 1
ATOM 948 C CA . ASN A 1 123 ? -4.928 15.904 13.701 1.00 97.06 123 ASN A CA 1
ATOM 949 C C . ASN A 1 123 ? -4.354 14.932 14.748 1.00 97.06 123 ASN A C 1
ATOM 951 O O . ASN A 1 123 ? -4.540 15.158 15.943 1.00 97.06 123 ASN A O 1
ATOM 955 N N . ILE A 1 124 ? -3.640 13.871 14.340 1.00 97.56 124 ILE A N 1
ATOM 956 C CA . ILE A 1 124 ? -3.071 12.922 15.314 1.00 97.56 124 ILE A CA 1
ATOM 957 C C . ILE A 1 124 ? -1.910 13.531 16.107 1.00 97.56 124 ILE A C 1
ATOM 959 O O . ILE A 1 124 ? -1.783 13.255 17.298 1.00 97.56 124 ILE A O 1
ATOM 963 N N . GLN A 1 125 ? -1.103 14.400 15.488 1.00 97.88 125 GLN A N 1
ATOM 964 C CA . GLN A 1 125 ? -0.051 15.145 16.183 1.00 97.88 125 GLN A CA 1
ATOM 965 C C . GLN A 1 125 ? -0.644 16.098 17.225 1.00 97.88 125 GLN A C 1
ATOM 967 O O . GLN A 1 125 ? -0.232 16.063 18.381 1.00 97.88 125 GLN A O 1
ATOM 972 N N . ALA A 1 126 ? -1.661 16.886 16.858 1.00 97.44 126 ALA A N 1
ATOM 973 C CA . ALA A 1 126 ? -2.346 17.773 17.797 1.00 97.44 126 ALA A CA 1
ATOM 974 C C . ALA A 1 126 ? -2.942 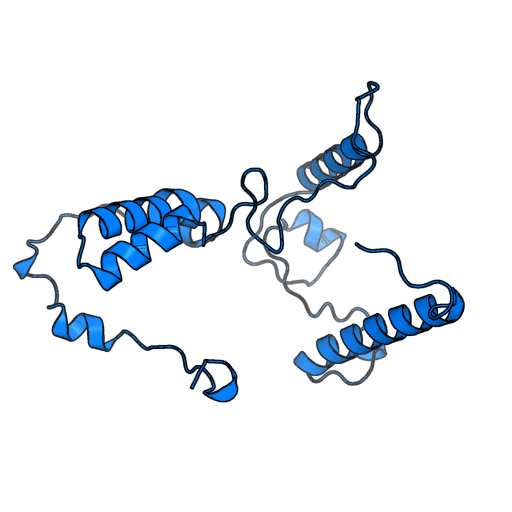16.994 18.979 1.00 97.44 126 ALA A C 1
ATOM 976 O O . ALA A 1 126 ? -2.729 17.374 20.133 1.00 97.44 126 ALA A O 1
ATOM 977 N N . ALA A 1 127 ? -3.613 15.871 18.708 1.00 97.75 127 ALA A N 1
ATOM 978 C CA . ALA A 1 127 ? -4.165 15.002 19.743 1.00 97.75 127 ALA A CA 1
ATOM 979 C C .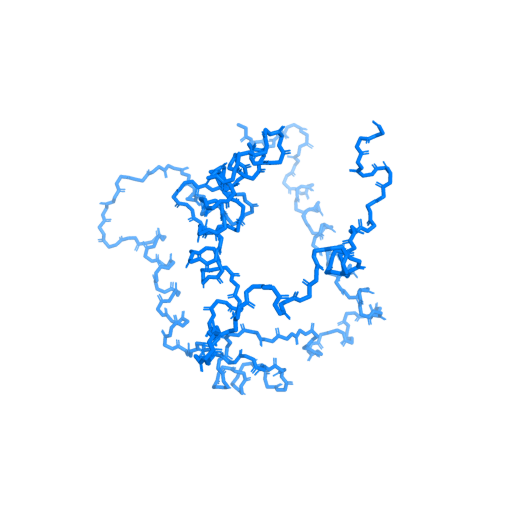 ALA A 1 127 ? -3.085 14.464 20.696 1.00 97.75 127 ALA A C 1
ATOM 981 O O . ALA A 1 127 ? -3.264 14.508 21.911 1.00 97.75 127 ALA A O 1
ATOM 982 N N . ALA A 1 128 ? -1.956 13.988 20.161 1.00 97.12 128 ALA A N 1
ATOM 983 C CA . ALA A 1 128 ? -0.874 13.412 20.955 1.00 97.12 128 ALA A CA 1
ATOM 984 C C . ALA A 1 128 ? -0.111 14.459 21.784 1.00 97.12 128 ALA A C 1
ATOM 986 O O . ALA A 1 128 ? 0.267 14.179 22.917 1.00 97.12 128 ALA A O 1
ATOM 987 N N . THR A 1 129 ? 0.114 15.658 21.239 1.00 96.94 129 THR A N 1
ATOM 988 C CA . THR A 1 129 ? 0.901 16.707 21.907 1.00 96.94 129 THR A CA 1
ATOM 989 C C . THR A 1 129 ? 0.084 17.510 22.917 1.00 96.94 129 THR A C 1
ATOM 991 O O . THR A 1 129 ? 0.610 17.887 23.959 1.00 96.94 129 THR A O 1
ATOM 994 N N . THR A 1 130 ? -1.189 17.789 22.624 1.00 96.88 130 THR A N 1
ATOM 995 C CA . THR A 1 130 ? -2.028 18.679 23.454 1.00 96.88 130 THR A CA 1
ATOM 996 C C . THR A 1 130 ? -3.088 17.943 24.271 1.00 96.88 130 THR A C 1
ATOM 998 O O . THR A 1 130 ? -3.712 18.541 25.144 1.00 96.88 130 THR A O 1
ATOM 1001 N N . GLY A 1 131 ? -3.324 16.657 23.994 1.00 95.31 131 GLY A N 1
ATOM 1002 C CA . GLY A 1 131 ? -4.432 15.906 24.585 1.00 95.31 131 GLY A CA 1
ATOM 1003 C C . GLY A 1 131 ? -5.807 16.253 23.998 1.00 95.31 131 GLY A C 1
ATOM 1004 O O . GLY A 1 131 ? -6.824 15.886 24.591 1.00 95.31 131 GLY A O 1
ATOM 1005 N N . ASP A 1 132 ? -5.870 16.950 22.854 1.00 96.94 132 ASP A N 1
ATOM 1006 C CA . ASP A 1 132 ? -7.126 17.313 22.188 1.00 96.94 132 ASP A CA 1
ATOM 1007 C C . ASP A 1 132 ? -7.900 16.064 21.715 1.00 96.94 132 ASP A C 1
ATOM 1009 O O . ASP A 1 132 ? -7.584 15.417 20.708 1.00 96.94 132 ASP A O 1
ATOM 1013 N N . LYS A 1 133 ? -8.971 15.743 22.449 1.00 96.81 133 LYS A N 1
ATOM 1014 C CA . LYS A 1 133 ? -9.876 14.624 22.150 1.00 96.81 133 LYS A CA 1
ATOM 1015 C C . LYS A 1 133 ? -10.664 14.832 20.857 1.00 96.81 133 LYS A C 1
ATOM 1017 O O . LYS A 1 133 ? -10.969 13.852 20.179 1.00 96.81 133 LYS A O 1
ATOM 1022 N N . GLU A 1 134 ? -11.000 16.069 20.500 1.00 97.56 134 GLU A N 1
ATOM 1023 C CA . GLU A 1 134 ? -11.729 16.367 19.265 1.00 97.56 134 GLU A CA 1
ATOM 1024 C C . GLU A 1 134 ? -10.821 16.209 18.043 1.00 97.56 134 GLU A C 1
ATOM 1026 O O . GLU A 1 134 ? -11.257 15.663 17.028 1.00 97.56 134 GLU A O 1
ATOM 1031 N N . ALA A 1 135 ? -9.541 16.582 18.151 1.00 97.25 135 ALA A N 1
ATOM 1032 C CA . ALA A 1 135 ? -8.545 16.262 17.126 1.00 97.25 135 ALA A CA 1
ATOM 1033 C C . ALA A 1 135 ? -8.426 14.747 16.907 1.00 97.25 135 ALA A C 1
ATOM 1035 O O . ALA A 1 135 ? -8.455 14.288 15.761 1.00 97.25 135 ALA A O 1
ATOM 1036 N N . TYR A 1 136 ? -8.401 13.950 17.984 1.00 97.81 136 TYR A N 1
ATOM 1037 C CA . TYR A 1 136 ? -8.400 12.491 17.858 1.00 97.81 136 TYR A CA 1
ATOM 1038 C C . TYR A 1 136 ? -9.678 11.961 17.199 1.00 97.81 136 TYR A C 1
ATOM 1040 O O . TYR A 1 136 ? -9.601 11.098 16.328 1.00 97.81 136 TYR A O 1
ATOM 1048 N N . LYS A 1 137 ? -10.859 12.486 17.558 1.00 97.12 137 LYS A N 1
ATOM 1049 C CA . LYS A 1 137 ? -12.129 12.091 16.923 1.00 97.12 137 LYS A CA 1
ATOM 1050 C C . LYS A 1 137 ? -12.140 12.395 15.426 1.00 97.12 137 LYS A C 1
ATOM 1052 O O . LYS A 1 137 ? -12.560 11.537 14.651 1.00 97.12 137 LYS A O 1
ATOM 1057 N N . ARG A 1 138 ? -11.654 13.573 15.007 1.00 96.19 138 ARG A N 1
ATOM 1058 C CA . ARG A 1 138 ? -11.511 13.927 13.581 1.00 96.19 138 ARG A CA 1
ATOM 1059 C C . ARG A 1 138 ? -10.589 12.947 12.859 1.00 96.19 138 ARG A C 1
ATOM 1061 O O . ARG A 1 138 ? -10.990 12.387 11.840 1.00 96.19 138 ARG A O 1
ATOM 1068 N N . PHE A 1 139 ? -9.414 12.674 13.428 1.00 96.69 139 PHE A N 1
ATOM 1069 C CA . PHE A 1 139 ? -8.473 11.685 12.897 1.00 96.69 139 PHE A CA 1
ATOM 1070 C C . PHE A 1 139 ? -9.104 10.290 12.778 1.00 96.69 139 PHE A C 1
ATOM 1072 O O . PHE A 1 139 ? -9.092 9.687 11.706 1.00 96.69 139 PHE A O 1
ATOM 1079 N N . ALA A 1 140 ? -9.697 9.782 13.861 1.00 95.75 140 ALA A N 1
ATOM 1080 C CA . ALA A 1 140 ? -10.285 8.450 13.908 1.00 95.75 140 ALA A CA 1
ATOM 1081 C C . ALA A 1 140 ? -11.434 8.301 12.904 1.00 95.75 140 ALA A C 1
ATOM 1083 O O . ALA A 1 140 ? -11.526 7.276 12.230 1.00 95.75 140 ALA A O 1
ATOM 1084 N N . LYS A 1 141 ? -12.282 9.327 12.759 1.00 93.94 141 LYS A N 1
ATOM 1085 C CA . LYS A 1 141 ? -13.361 9.343 11.768 1.00 93.94 141 LYS A CA 1
ATOM 1086 C C . LYS A 1 141 ? -12.809 9.265 10.344 1.00 93.94 141 LYS A C 1
ATOM 1088 O O . LYS A 1 141 ? -13.204 8.372 9.598 1.00 93.94 141 LYS A O 1
ATOM 1093 N N . ALA A 1 142 ? -11.864 10.139 9.990 1.00 92.25 142 ALA A N 1
ATOM 1094 C CA . ALA A 1 142 ? -11.253 10.153 8.661 1.00 92.25 142 ALA A CA 1
ATOM 1095 C C . ALA A 1 142 ? -10.597 8.802 8.325 1.00 92.25 142 ALA A C 1
ATOM 1097 O O . ALA A 1 142 ? -10.835 8.228 7.258 1.00 92.25 142 ALA A O 1
ATOM 1098 N N . VAL A 1 143 ? -9.843 8.233 9.271 1.00 93.19 143 VAL A N 1
ATOM 1099 C CA . VAL A 1 143 ? -9.171 6.945 9.072 1.00 93.19 143 VAL A CA 1
ATOM 1100 C C . VAL A 1 143 ? -10.172 5.794 8.937 1.00 93.19 143 VAL A C 1
ATOM 1102 O O . VAL A 1 143 ? -10.016 4.945 8.057 1.00 93.19 143 VAL A O 1
ATOM 1105 N N . ASN A 1 144 ? -11.198 5.732 9.786 1.00 91.12 144 ASN A N 1
ATOM 1106 C CA . ASN A 1 144 ? -12.135 4.606 9.813 1.00 91.12 144 ASN A CA 1
ATOM 1107 C C . ASN A 1 144 ? -13.154 4.639 8.667 1.00 91.12 144 ASN A C 1
ATOM 1109 O O . ASN A 1 144 ? -13.524 3.579 8.165 1.00 91.12 144 ASN A O 1
ATOM 1113 N N . GLU A 1 145 ? -13.596 5.822 8.241 1.00 86.06 145 GLU A N 1
ATOM 1114 C CA . GLU A 1 145 ? -14.647 5.957 7.227 1.00 86.06 145 GLU A CA 1
ATOM 1115 C C . GLU A 1 145 ? -14.092 6.070 5.803 1.00 86.06 145 GLU A C 1
ATOM 1117 O O . GLU A 1 145 ? -14.658 5.466 4.892 1.00 86.06 145 GLU A O 1
ATOM 1122 N N . GLN A 1 146 ? -12.985 6.797 5.605 1.00 82.81 146 GLN A N 1
ATOM 1123 C CA . GLN A 1 146 ? -12.435 7.083 4.274 1.00 82.81 146 GLN A CA 1
ATOM 1124 C C . GLN A 1 146 ? -11.219 6.202 3.981 1.00 82.81 146 GLN A C 1
ATOM 1126 O O . GLN A 1 146 ? -11.303 5.268 3.183 1.00 82.81 146 GLN A O 1
ATOM 1131 N N . THR A 1 147 ? -10.112 6.414 4.700 1.00 84.06 147 THR A N 1
ATOM 1132 C CA . THR A 1 147 ? -8.842 5.701 4.474 1.00 84.06 147 THR A CA 1
ATOM 1133 C C . THR A 1 147 ? -9.005 4.187 4.501 1.00 84.06 147 THR A C 1
ATOM 1135 O O . THR A 1 147 ? -8.454 3.471 3.669 1.00 84.06 147 THR A O 1
ATOM 1138 N N . THR A 1 148 ? -9.752 3.671 5.476 1.00 85.31 148 THR A N 1
ATOM 1139 C CA . THR A 1 148 ? -9.895 2.228 5.646 1.00 85.31 148 THR A CA 1
ATOM 1140 C C . THR A 1 148 ? -10.608 1.588 4.457 1.00 85.31 148 THR A C 1
ATOM 1142 O O . THR A 1 148 ? -10.226 0.489 4.071 1.00 85.31 148 THR A O 1
ATOM 1145 N N . ARG A 1 149 ? -11.598 2.267 3.863 1.00 82.06 149 ARG A N 1
ATOM 1146 C CA . ARG A 1 149 ? -12.340 1.769 2.696 1.00 82.06 149 ARG A CA 1
ATOM 1147 C C . ARG A 1 149 ? -11.558 1.895 1.400 1.00 82.06 149 ARG A C 1
ATOM 1149 O O . ARG A 1 149 ? -11.604 0.981 0.588 1.00 82.06 149 ARG A O 1
ATOM 1156 N N . GLU A 1 150 ? -10.859 3.008 1.221 1.00 87.25 150 GLU A N 1
ATOM 1157 C CA . GLU A 1 150 ? -10.166 3.311 -0.033 1.00 87.25 150 GLU A CA 1
ATOM 1158 C C . GLU A 1 150 ? -8.811 2.597 -0.146 1.00 87.25 150 GLU A C 1
ATOM 1160 O O . GLU A 1 150 ? -8.398 2.253 -1.248 1.00 87.25 150 GLU A O 1
ATOM 1165 N N . CYS A 1 151 ? -8.132 2.328 0.977 1.00 91.19 151 CYS A N 1
ATOM 1166 C CA . CYS A 1 151 ? -6.745 1.847 0.965 1.00 91.19 151 CYS A CA 1
ATOM 1167 C C . CYS A 1 151 ? -6.562 0.406 1.470 1.00 91.19 151 CYS A C 1
ATOM 1169 O O . CYS A 1 151 ? -5.479 -0.163 1.314 1.00 91.19 151 CYS A O 1
ATOM 1171 N N . HIS A 1 152 ? -7.552 -0.185 2.149 1.00 91.94 152 HIS A N 1
ATOM 1172 C CA . HIS A 1 152 ? -7.357 -1.441 2.878 1.00 91.94 152 HIS A CA 1
ATOM 1173 C C . HIS A 1 152 ? -8.517 -2.428 2.713 1.00 91.94 152 HIS A C 1
ATOM 1175 O O . HIS A 1 152 ? -9.687 -2.079 2.814 1.00 91.94 152 HIS A O 1
ATOM 1181 N N . LEU A 1 153 ? -8.189 -3.720 2.613 1.00 92.38 153 LEU A N 1
ATOM 1182 C CA . LEU A 1 153 ? -9.185 -4.797 2.528 1.00 92.38 153 LEU A CA 1
ATOM 1183 C C . LEU A 1 153 ? -10.143 -4.829 3.726 1.00 92.38 153 LEU A C 1
ATOM 1185 O O . LEU A 1 153 ? -11.326 -5.124 3.571 1.00 92.38 153 LEU A O 1
ATOM 1189 N N . ARG A 1 154 ? -9.661 -4.482 4.928 1.00 92.62 154 ARG A N 1
ATOM 1190 C CA . ARG A 1 154 ? -10.500 -4.444 6.138 1.00 92.62 154 ARG A CA 1
ATOM 1191 C C . ARG A 1 154 ? -11.644 -3.425 6.047 1.00 92.62 154 ARG A C 1
ATOM 1193 O O . ARG A 1 154 ? -12.602 -3.556 6.796 1.00 92.62 154 ARG A O 1
ATOM 1200 N N . GLY A 1 155 ? -11.582 -2.450 5.137 1.00 91.06 155 GLY A N 1
ATOM 1201 C CA . GLY A 1 155 ? -12.691 -1.523 4.889 1.00 91.06 155 GLY A CA 1
ATOM 1202 C C . GLY A 1 155 ? -13.872 -2.120 4.142 1.00 91.06 155 GLY A C 1
ATOM 1203 O O . GLY A 1 155 ? -14.952 -1.534 4.155 1.00 91.06 155 GLY A O 1
ATOM 1204 N N . LEU A 1 156 ? -13.703 -3.307 3.561 1.00 91.25 156 LEU A N 1
ATOM 1205 C CA . LEU A 1 156 ? -14.798 -4.096 3.001 1.00 91.25 156 LEU A CA 1
ATOM 1206 C C . LEU A 1 156 ? -15.573 -4.863 4.086 1.00 91.25 156 LEU A C 1
ATOM 1208 O O . LEU A 1 156 ? -16.627 -5.435 3.813 1.00 91.25 156 LEU A O 1
ATOM 1212 N N . LEU A 1 157 ? -15.062 -4.885 5.320 1.00 92.56 157 LEU A N 1
ATOM 1213 C CA . LEU A 1 157 ? -15.670 -5.577 6.448 1.00 92.56 157 LEU A CA 1
ATOM 1214 C C . LEU A 1 157 ? -16.488 -4.605 7.305 1.00 92.56 157 LEU A C 1
ATOM 1216 O O . LEU A 1 157 ? -16.167 -3.426 7.437 1.00 92.56 157 LEU A O 1
ATOM 1220 N N . LYS A 1 158 ? -17.543 -5.126 7.936 1.00 92.19 158 LYS A N 1
ATOM 1221 C CA . LYS A 1 158 ? -18.339 -4.407 8.937 1.00 92.19 158 LYS A CA 1
ATOM 1222 C C . LYS A 1 158 ? -18.586 -5.289 10.150 1.00 92.19 158 LYS A C 1
ATOM 1224 O O . LYS A 1 158 ? -18.776 -6.499 10.015 1.00 92.19 158 LYS A O 1
ATOM 1229 N N . PHE A 1 159 ? -18.637 -4.676 11.327 1.00 92.94 159 PHE A N 1
ATOM 1230 C CA . PHE A 1 159 ? -19.070 -5.371 12.531 1.00 92.94 159 PHE A CA 1
ATOM 1231 C C . PHE A 1 159 ? -20.546 -5.765 12.406 1.00 92.94 159 PHE A C 1
ATOM 1233 O O . PHE A 1 159 ? -21.376 -4.996 11.911 1.00 92.94 159 PHE A O 1
ATOM 1240 N N . LYS A 1 160 ? -20.882 -6.982 12.843 1.00 95.69 160 LYS A N 1
ATOM 1241 C CA . LYS A 1 160 ? -22.282 -7.390 12.996 1.00 95.69 160 LYS A CA 1
ATOM 1242 C C . LYS A 1 160 ? -22.869 -6.637 14.188 1.00 95.69 160 LYS A C 1
ATOM 1244 O O . LYS A 1 160 ? -22.228 -6.567 15.232 1.00 95.69 160 LYS A O 1
ATOM 1249 N N . LYS A 1 161 ? -24.077 -6.090 14.028 1.00 94.62 161 LYS A N 1
ATOM 1250 C CA . LYS A 1 161 ? -24.788 -5.433 15.130 1.00 94.62 161 LYS A CA 1
ATOM 1251 C C . LYS A 1 161 ? -25.057 -6.446 16.247 1.00 94.62 161 LYS A C 1
ATOM 1253 O O . LYS A 1 161 ? -25.394 -7.595 15.960 1.00 94.62 161 LYS A O 1
ATOM 1258 N N . ARG A 1 162 ? -24.880 -6.004 17.487 1.00 94.88 162 ARG A N 1
ATOM 1259 C CA . ARG A 1 162 ? -25.147 -6.730 18.732 1.00 94.88 162 ARG A CA 1
ATOM 1260 C C . ARG A 1 162 ? -25.633 -5.727 19.774 1.00 94.88 162 ARG A C 1
ATOM 1262 O O . ARG A 1 162 ? -25.434 -4.526 19.578 1.00 94.88 162 ARG A O 1
ATOM 1269 N N . ASP A 1 163 ? -26.238 -6.225 20.843 1.00 96.06 163 ASP A N 1
ATOM 1270 C CA . ASP A 1 163 ? -26.634 -5.392 21.975 1.00 96.06 163 ASP A CA 1
ATOM 1271 C C . ASP A 1 163 ? -25.392 -4.802 22.651 1.00 96.06 163 ASP A C 1
ATOM 1273 O O . ASP A 1 163 ? -24.365 -5.472 22.802 1.00 96.06 163 ASP A O 1
ATOM 1277 N N . SER A 1 164 ? -25.464 -3.516 22.985 1.00 95.94 164 SER A N 1
ATOM 1278 C CA . SER A 1 164 ? -24.388 -2.812 23.674 1.00 95.94 164 SER A CA 1
ATOM 1279 C C . SER A 1 164 ? -24.377 -3.169 25.153 1.00 95.94 164 SER A C 1
ATOM 1281 O O . SER A 1 164 ? -25.435 -3.248 25.773 1.00 95.94 164 SER A O 1
ATOM 1283 N N . ILE A 1 165 ? -23.181 -3.287 25.719 1.00 96.31 165 ILE A N 1
ATOM 1284 C CA . ILE A 1 165 ? -22.966 -3.380 27.165 1.00 96.31 165 ILE A CA 1
ATOM 1285 C C . ILE A 1 165 ? -22.561 -2.008 27.732 1.00 96.31 165 ILE A C 1
ATOM 1287 O O . ILE A 1 165 ? -22.048 -1.174 26.972 1.00 96.31 165 ILE A O 1
ATOM 1291 N N . PRO A 1 166 ? -22.775 -1.755 29.035 1.00 97.12 166 PRO A N 1
ATOM 1292 C CA . PRO A 1 166 ? -22.195 -0.611 29.738 1.00 97.12 166 PRO A CA 1
ATOM 1293 C C . PRO A 1 166 ? -20.668 -0.548 29.577 1.00 97.12 166 PRO A C 1
ATOM 1295 O O . PRO A 1 166 ? -19.998 -1.577 29.480 1.00 97.12 166 PRO A O 1
ATOM 1298 N N . LEU A 1 167 ? -20.097 0.661 29.550 1.00 94.62 167 LEU A N 1
ATOM 1299 C CA . LEU A 1 167 ? -18.650 0.841 29.354 1.00 94.62 167 LEU A CA 1
ATOM 1300 C C . LEU A 1 167 ? -17.845 0.301 30.545 1.00 94.62 167 LEU A C 1
ATOM 1302 O O . LEU A 1 167 ? -16.704 -0.114 30.382 1.00 94.62 167 LEU A O 1
ATOM 1306 N N . GLU A 1 168 ? -18.456 0.274 31.724 1.00 96.62 168 GLU A N 1
ATOM 1307 C CA . GLU A 1 168 ? -17.895 -0.230 32.975 1.00 96.62 168 GLU A CA 1
ATOM 1308 C C . GLU A 1 168 ? -17.670 -1.750 32.949 1.00 96.62 168 GLU A C 1
ATOM 1310 O O . GLU A 1 168 ? -16.846 -2.259 33.704 1.00 96.62 168 GLU A O 1
ATOM 1315 N N . GLU A 1 169 ? -18.375 -2.474 32.072 1.00 96.94 169 GLU A N 1
ATOM 1316 C CA . GLU A 1 169 ? -18.177 -3.911 31.846 1.00 96.94 169 GLU A CA 1
ATOM 1317 C C . GLU A 1 169 ? -17.039 -4.203 30.853 1.00 96.94 169 GLU A C 1
ATOM 1319 O O . GLU A 1 169 ? -16.605 -5.349 30.711 1.00 96.94 169 GLU A O 1
ATOM 1324 N N . VAL A 1 170 ? -16.545 -3.181 30.144 1.00 97.12 170 VAL A N 1
ATOM 1325 C CA . VAL A 1 170 ? -15.428 -3.322 29.207 1.00 97.12 170 VAL A CA 1
ATOM 1326 C C . VAL A 1 170 ? -14.117 -3.408 29.981 1.00 97.12 170 VAL A C 1
ATOM 1328 O O . VAL A 1 170 ? -13.907 -2.742 30.992 1.00 97.12 170 VAL A O 1
ATOM 1331 N N . GLU A 1 171 ? -13.198 -4.222 29.469 1.00 96.81 171 GLU A N 1
ATOM 1332 C CA . GLU A 1 171 ? -11.853 -4.349 30.016 1.00 96.81 171 GLU A CA 1
ATOM 1333 C C . GLU A 1 171 ? -11.167 -2.973 30.205 1.00 96.81 171 GLU A C 1
ATOM 1335 O O . GLU A 1 171 ? -11.194 -2.139 29.292 1.00 96.81 171 GLU A O 1
ATOM 1340 N N . PRO A 1 172 ? -10.508 -2.726 31.356 1.00 97.62 172 PRO A N 1
ATOM 1341 C CA . PRO A 1 172 ? -9.844 -1.457 31.627 1.00 97.62 172 PRO A CA 1
ATOM 1342 C C . PRO A 1 172 ? -8.747 -1.121 30.615 1.00 97.62 172 PRO A C 1
ATOM 1344 O O . PRO A 1 172 ? -8.011 -1.991 30.140 1.00 97.62 172 PRO A O 1
ATOM 1347 N N . VAL A 1 173 ? -8.539 0.180 30.383 1.00 96.38 173 VAL A N 1
ATOM 1348 C CA . VAL A 1 173 ? -7.476 0.673 29.491 1.00 96.38 173 VAL A CA 1
ATOM 1349 C C . VAL A 1 173 ? -6.093 0.140 29.879 1.00 96.38 173 VAL A C 1
ATOM 1351 O O . VAL A 1 173 ? -5.302 -0.175 28.997 1.00 96.38 173 VAL A O 1
ATOM 1354 N N . THR A 1 174 ? -5.820 -0.033 31.177 1.00 97.25 174 THR A N 1
ATOM 1355 C CA . THR A 1 174 ? -4.547 -0.546 31.706 1.00 97.25 174 THR A CA 1
ATOM 1356 C C . THR A 1 174 ? -4.241 -1.977 31.275 1.00 97.25 174 THR A C 1
ATOM 1358 O O . THR A 1 174 ? -3.069 -2.326 31.169 1.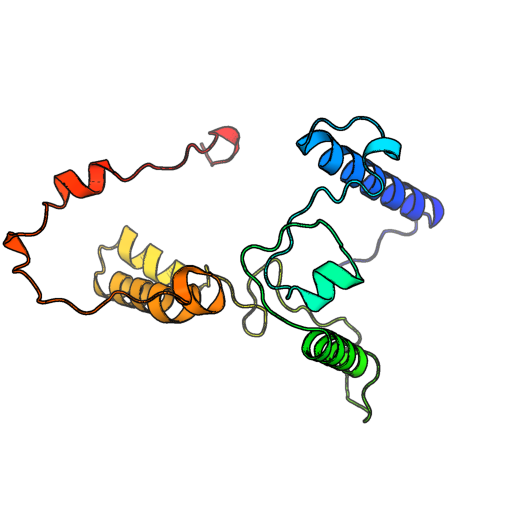00 97.25 174 THR A O 1
ATOM 1361 N N . GLU A 1 175 ? -5.259 -2.796 30.999 1.00 97.81 175 GLU A N 1
ATOM 1362 C CA . GLU A 1 175 ? -5.077 -4.155 30.481 1.00 97.81 175 GLU A CA 1
ATOM 1363 C C . GLU A 1 175 ? -5.019 -4.166 28.950 1.00 97.81 175 GLU A C 1
ATOM 1365 O O . GLU A 1 175 ? -4.165 -4.836 28.367 1.00 97.81 175 GLU A O 1
ATOM 1370 N N . ILE A 1 176 ? -5.839 -3.343 28.283 1.00 97.31 176 ILE A N 1
ATOM 1371 C CA . ILE A 1 176 ? -5.841 -3.228 26.816 1.00 97.31 176 ILE A CA 1
ATOM 1372 C C . ILE A 1 176 ? -4.469 -2.784 26.292 1.00 97.31 176 ILE A C 1
ATOM 1374 O O . ILE A 1 176 ? -3.947 -3.389 25.351 1.00 97.31 176 ILE A O 1
ATOM 1378 N N . VAL A 1 177 ? -3.858 -1.761 26.902 1.00 97.06 177 VAL A N 1
ATOM 1379 C CA . VAL A 1 177 ? -2.577 -1.200 26.429 1.00 97.06 177 VAL A CA 1
ATOM 1380 C C . VAL A 1 177 ? -1.415 -2.187 26.520 1.00 97.06 177 VAL A C 1
ATOM 1382 O O . VAL A 1 177 ? -0.460 -2.051 25.762 1.00 97.06 177 VAL A O 1
ATOM 1385 N N . LYS A 1 178 ? -1.500 -3.225 27.365 1.00 97.25 178 LYS A N 1
ATOM 1386 C CA . LYS A 1 178 ? -0.470 -4.279 27.448 1.00 97.25 178 LYS A CA 1
ATOM 1387 C C . LYS A 1 178 ? -0.357 -5.095 26.159 1.00 97.25 178 LYS A C 1
ATOM 1389 O O . LYS A 1 178 ? 0.667 -5.728 25.926 1.00 97.25 178 LYS A O 1
ATOM 1394 N N . ARG A 1 179 ? -1.396 -5.088 25.316 1.00 97.44 179 ARG A N 1
ATOM 1395 C CA . ARG A 1 179 ? -1.392 -5.746 23.999 1.00 97.44 179 ARG A CA 1
ATOM 1396 C C . ARG A 1 179 ? -0.750 -4.887 22.912 1.00 97.44 179 ARG A C 1
ATOM 1398 O O . ARG A 1 179 ? -0.558 -5.370 21.799 1.00 97.44 179 ARG A O 1
ATOM 1405 N N . PHE A 1 180 ? -0.465 -3.615 23.191 1.00 96.62 180 PHE A N 1
ATOM 1406 C CA . PHE A 1 180 ? 0.190 -2.736 22.234 1.00 96.62 180 PHE A CA 1
ATOM 1407 C C . PHE A 1 180 ? 1.698 -2.932 22.313 1.00 96.62 180 PHE A C 1
ATOM 1409 O O . PHE A 1 180 ? 2.302 -2.878 23.381 1.00 96.62 180 PHE A O 1
ATOM 1416 N N . CYS A 1 181 ? 2.310 -3.130 21.154 1.00 93.50 181 CYS A N 1
ATOM 1417 C CA . CYS A 1 181 ? 3.754 -3.192 21.018 1.00 93.50 181 CYS A CA 1
ATOM 1418 C C . CYS A 1 181 ? 4.194 -2.068 20.089 1.00 93.50 181 CYS A C 1
ATOM 1420 O O . CYS A 1 181 ? 3.615 -1.872 19.018 1.00 93.50 181 CYS A O 1
ATOM 1422 N N . THR A 1 182 ? 5.236 -1.340 20.478 1.00 90.56 182 THR A N 1
ATOM 1423 C CA . THR A 1 182 ? 5.951 -0.482 19.539 1.00 90.56 182 THR A CA 1
ATOM 1424 C C . THR A 1 182 ? 6.820 -1.377 18.658 1.00 90.56 182 THR A C 1
ATOM 1426 O O . THR A 1 182 ? 7.500 -2.283 19.140 1.00 90.56 182 THR A O 1
ATOM 1429 N N . GLY A 1 183 ? 6.754 -1.187 17.339 1.00 85.19 183 GLY A N 1
ATOM 1430 C CA . GLY A 1 183 ? 7.600 -1.945 16.419 1.00 85.19 183 GLY A CA 1
ATOM 1431 C C . GLY A 1 183 ? 9.076 -1.648 16.685 1.00 85.19 183 GLY A C 1
ATOM 1432 O O . GLY A 1 183 ? 9.438 -0.492 16.905 1.00 85.19 183 GLY A O 1
ATOM 1433 N N . ALA A 1 184 ? 9.928 -2.675 16.653 1.00 85.56 184 ALA A N 1
ATOM 1434 C CA . ALA A 1 184 ? 11.367 -2.489 16.799 1.00 85.56 184 ALA A CA 1
ATOM 1435 C C . ALA A 1 184 ? 11.901 -1.630 15.641 1.00 85.56 184 ALA A C 1
ATOM 1437 O O . ALA A 1 184 ? 11.879 -2.045 14.481 1.00 85.56 184 ALA A O 1
ATOM 1438 N N . MET A 1 185 ? 12.375 -0.430 15.963 1.00 89.94 185 MET A N 1
ATOM 1439 C CA . MET A 1 185 ? 13.022 0.481 15.023 1.00 89.94 185 MET A CA 1
ATOM 1440 C C . MET A 1 185 ? 14.510 0.538 15.358 1.00 89.94 185 MET A C 1
ATOM 1442 O O . MET A 1 185 ? 14.883 0.713 16.515 1.00 89.94 185 MET A O 1
ATOM 1446 N N . SER A 1 186 ? 15.369 0.345 14.355 1.00 88.06 186 SER A N 1
ATOM 1447 C CA . SER A 1 186 ? 16.822 0.387 14.556 1.00 88.06 186 SER A CA 1
ATOM 1448 C C . SER A 1 186 ? 17.250 1.792 14.979 1.00 88.06 186 SER A C 1
ATOM 1450 O O . SER A 1 186 ? 16.879 2.754 14.306 1.00 88.06 186 SER A O 1
ATOM 1452 N N . TYR A 1 187 ? 18.077 1.918 16.022 1.00 82.19 187 TYR A N 1
ATOM 1453 C CA . TYR A 1 187 ? 18.624 3.209 16.464 1.00 82.19 187 TYR A CA 1
ATOM 1454 C C . TYR A 1 187 ? 19.318 3.983 15.338 1.00 82.19 187 TYR A C 1
ATOM 1456 O O . TYR A 1 187 ? 19.225 5.195 15.303 1.00 82.19 187 TYR A O 1
ATOM 1464 N N . GLY A 1 188 ? 19.956 3.306 14.376 1.00 87.50 188 GLY A N 1
ATOM 1465 C CA . GLY A 1 188 ? 20.576 3.982 13.227 1.00 87.50 188 GLY A CA 1
ATOM 1466 C C . GLY A 1 188 ? 19.583 4.511 12.181 1.00 87.50 188 GLY A C 1
ATOM 1467 O O . GLY A 1 188 ? 19.980 5.251 11.287 1.00 87.50 188 GLY A O 1
ATOM 1468 N N . SER A 1 189 ? 18.310 4.105 12.250 1.00 82.25 189 SER A N 1
ATOM 1469 C CA . SER A 1 189 ? 17.239 4.538 11.335 1.00 82.25 189 SER A CA 1
ATOM 1470 C C . SER A 1 189 ? 16.372 5.670 11.888 1.00 82.25 189 SER A C 1
ATOM 1472 O O . SER A 1 189 ? 15.635 6.297 11.129 1.00 82.25 189 SER A O 1
ATOM 1474 N N . ILE A 1 190 ? 16.467 5.932 13.190 1.00 79.06 190 ILE A N 1
ATOM 1475 C CA . ILE A 1 190 ? 15.816 7.051 13.873 1.00 79.06 190 ILE A CA 1
ATOM 1476 C C . ILE A 1 190 ? 16.895 8.032 14.338 1.00 79.06 190 ILE A C 1
ATOM 1478 O O . ILE A 1 190 ? 18.053 7.651 14.482 1.00 79.06 190 ILE A O 1
ATOM 1482 N N . SER A 1 191 ? 16.547 9.305 14.530 1.00 71.12 191 SER A N 1
ATOM 1483 C CA . SER A 1 191 ? 17.461 10.223 15.220 1.00 71.12 191 SER A CA 1
ATOM 1484 C C . SER A 1 191 ? 17.781 9.625 16.587 1.00 71.12 191 SER A C 1
ATOM 1486 O O . SER A 1 191 ? 16.850 9.247 17.302 1.00 71.12 191 SER A O 1
ATOM 1488 N N . ALA A 1 192 ? 19.070 9.530 16.921 1.00 48.00 192 ALA A N 1
ATOM 1489 C CA . ALA A 1 192 ? 19.481 9.454 18.319 1.00 48.00 192 ALA A CA 1
ATOM 1490 C C . ALA A 1 192 ? 18.945 10.678 19.077 1.00 48.00 192 ALA A C 1
ATOM 1492 O O . ALA A 1 192 ? 18.776 11.740 18.422 1.00 48.00 192 ALA A O 1
#